Protein AF-A0A9D0ABI4-F1 (afdb_monomer_lite)

Sequence (224 aa):
NRYHLIAGERRLRAAKMAQKDEVPVVVMDATSTNERLELALIENIQRHDLNAIEEAVAYARLIEEFNLTQEEVADKVGKKRSTITNTLRLLKLPKPIREDVIEQRMTEGHARVLLRLHGDPEAMLDIRDRIVSDKLSVRQTEQLCKAGRRKIPPRTKQPDAGNKRSDLPDSYCKAITNQLTNFLNTKVRIQQNGGRGRLEIDYYSVDDLDRLVNLLTRNSEGEG

pLDDT: mean 75.44, std 16.01, range [33.22, 95.12]

Structure (mmCIF, N/CA/C/O backbone):
data_AF-A0A9D0ABI4-F1
#
_entry.id   AF-A0A9D0ABI4-F1
#
loop_
_atom_site.group_PDB
_atom_site.id
_atom_site.type_symbol
_atom_site.label_atom_id
_atom_site.label_alt_id
_atom_site.label_comp_id
_atom_site.label_asym_id
_atom_site.label_entity_id
_atom_site.label_seq_id
_atom_site.pdbx_PDB_ins_code
_atom_site.Cartn_x
_atom_site.Cartn_y
_atom_site.Cartn_z
_atom_site.occupancy
_atom_site.B_iso_or_equiv
_atom_site.auth_seq_id
_atom_site.auth_comp_id
_atom_site.auth_asym_id
_atom_site.auth_atom_id
_atom_site.pdbx_PDB_model_num
ATOM 1 N N . ASN A 1 1 ? -31.811 3.493 26.384 1.00 49.31 1 ASN A N 1
ATOM 2 C CA . ASN A 1 1 ? -31.708 2.403 25.387 1.00 49.31 1 ASN A CA 1
ATOM 3 C C . ASN A 1 1 ? -31.794 2.925 23.965 1.00 49.31 1 ASN A C 1
ATOM 5 O O . ASN A 1 1 ? -32.855 2.884 23.359 1.00 49.31 1 ASN A O 1
ATOM 9 N N . ARG A 1 2 ? -30.686 3.440 23.427 1.00 70.94 2 ARG A N 1
ATOM 10 C CA . ARG A 1 2 ? -30.531 3.687 21.989 1.00 70.94 2 ARG A CA 1
ATOM 11 C C . ARG A 1 2 ? -29.167 3.147 21.591 1.00 70.94 2 ARG A C 1
ATOM 13 O O . ARG A 1 2 ? -28.175 3.541 22.190 1.00 70.94 2 ARG A O 1
ATOM 20 N N . TYR A 1 3 ? -29.137 2.264 20.606 1.00 79.12 3 TYR A N 1
ATOM 21 C CA . TYR A 1 3 ? -27.899 1.829 19.970 1.00 79.12 3 TYR A CA 1
ATOM 22 C C . TYR A 1 3 ? -27.521 2.846 18.894 1.00 79.12 3 TYR A C 1
ATOM 24 O O . TYR A 1 3 ? -28.393 3.528 18.348 1.00 79.12 3 TYR A O 1
ATOM 32 N N . HIS A 1 4 ? -26.234 2.998 18.601 1.00 77.25 4 HIS A N 1
ATOM 33 C CA . HIS A 1 4 ? -25.795 3.763 17.439 1.00 77.25 4 HIS A CA 1
ATOM 34 C C . HIS A 1 4 ? -25.020 2.859 16.494 1.00 77.25 4 HIS A C 1
ATOM 36 O O . HIS A 1 4 ? -24.168 2.085 16.923 1.00 77.25 4 HIS A O 1
ATOM 42 N N . LEU A 1 5 ? -25.305 2.989 15.200 1.00 83.25 5 LEU A N 1
ATOM 43 C CA . LEU A 1 5 ? -24.575 2.268 14.171 1.00 83.25 5 LEU A CA 1
ATOM 44 C C . LEU A 1 5 ? -23.133 2.795 14.114 1.00 83.25 5 LEU A C 1
ATOM 46 O O . LEU A 1 5 ? -22.914 4.007 14.076 1.00 83.25 5 LEU A O 1
ATOM 50 N N . ILE A 1 6 ? -22.166 1.881 14.154 1.00 77.94 6 ILE A N 1
ATOM 51 C CA . ILE A 1 6 ? -20.733 2.183 14.015 1.00 77.94 6 ILE A CA 1
ATOM 52 C C . ILE A 1 6 ? -20.264 1.791 12.611 1.00 77.94 6 ILE A C 1
ATOM 54 O O . ILE A 1 6 ? -19.661 2.599 11.916 1.00 77.94 6 ILE A O 1
ATOM 58 N N . 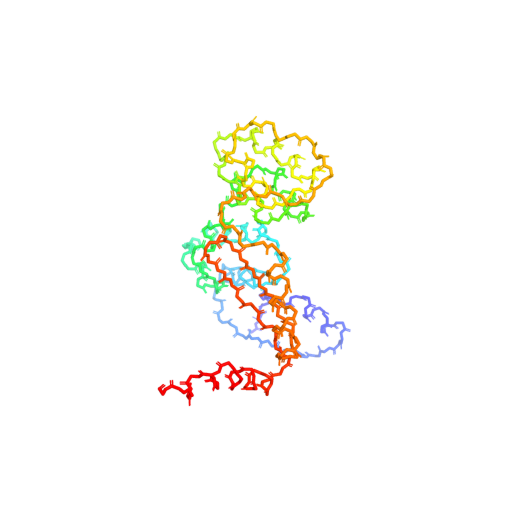ALA A 1 7 ? -20.617 0.583 12.163 1.00 75.44 7 ALA A N 1
ATOM 59 C CA . ALA A 1 7 ? -20.274 0.053 10.847 1.00 75.44 7 ALA A CA 1
ATOM 60 C C . ALA A 1 7 ? -21.449 -0.738 10.246 1.00 75.44 7 ALA A C 1
ATOM 62 O O . ALA A 1 7 ? -22.373 -1.143 10.955 1.00 75.44 7 ALA A O 1
ATOM 63 N N . GLY A 1 8 ? -21.419 -0.968 8.929 1.00 82.94 8 GLY A N 1
ATOM 64 C CA . GLY A 1 8 ? -22.406 -1.814 8.243 1.00 82.94 8 GLY A CA 1
ATOM 65 C C . GLY A 1 8 ? -23.610 -1.091 7.626 1.00 82.94 8 GLY A C 1
ATOM 66 O O . GLY A 1 8 ? -24.626 -1.731 7.348 1.00 82.94 8 GLY A O 1
ATOM 67 N N . GLU A 1 9 ? -23.512 0.212 7.341 1.00 84.56 9 GLU A N 1
ATOM 68 C CA . GLU A 1 9 ? -24.619 1.009 6.781 1.00 84.56 9 GLU A CA 1
ATOM 69 C C . GLU A 1 9 ? -25.204 0.419 5.486 1.00 84.56 9 GLU A C 1
ATOM 71 O O . GLU A 1 9 ? -26.424 0.349 5.334 1.00 84.56 9 GLU A O 1
ATOM 76 N N . ARG A 1 10 ? -24.365 -0.116 4.587 1.00 88.56 10 ARG A N 1
ATOM 77 C CA . ARG A 1 10 ? -24.831 -0.795 3.361 1.00 88.56 10 ARG A CA 1
ATOM 78 C C . ARG A 1 10 ? -25.709 -2.012 3.658 1.00 88.56 10 ARG A C 1
ATOM 80 O O . ARG A 1 10 ? -26.719 -2.212 2.989 1.00 88.56 10 ARG A O 1
ATOM 87 N N . ARG A 1 11 ? -25.330 -2.823 4.649 1.00 87.94 11 ARG A N 1
ATOM 88 C CA . ARG A 1 11 ? -26.033 -4.064 5.001 1.00 87.94 11 ARG A CA 1
ATOM 89 C C . ARG A 1 11 ? -27.320 -3.764 5.770 1.00 87.94 11 ARG A C 1
ATOM 91 O O . ARG A 1 11 ? -28.340 -4.380 5.481 1.00 87.94 11 ARG A O 1
ATOM 98 N N . LEU A 1 12 ? -27.312 -2.741 6.628 1.00 86.88 12 LEU A N 1
ATOM 99 C CA . LEU A 1 12 ? -28.526 -2.222 7.263 1.00 86.88 12 LEU A CA 1
ATOM 100 C C . LEU A 1 12 ? -29.511 -1.656 6.228 1.00 86.88 12 LEU A C 1
ATOM 102 O O . LEU A 1 12 ? -30.709 -1.919 6.299 1.00 86.88 12 LEU A O 1
ATOM 106 N N . ARG A 1 13 ? -29.014 -0.909 5.234 1.00 87.50 13 ARG A N 1
ATOM 107 C CA . ARG A 1 13 ? -29.841 -0.371 4.145 1.00 87.50 13 ARG A CA 1
ATOM 108 C C . ARG A 1 13 ? -30.454 -1.488 3.302 1.00 87.50 13 ARG A C 1
ATOM 110 O O . ARG A 1 13 ? -31.643 -1.433 3.011 1.00 87.50 13 ARG A O 1
ATOM 117 N N . ALA A 1 14 ? -29.675 -2.520 2.977 1.00 87.69 14 ALA A N 1
ATOM 118 C CA . ALA A 1 14 ? -30.167 -3.693 2.259 1.00 87.69 14 ALA A CA 1
ATOM 119 C C . ALA A 1 14 ? -31.236 -4.454 3.063 1.00 87.69 14 ALA A C 1
ATOM 121 O O . ALA A 1 14 ? -32.268 -4.818 2.510 1.00 87.69 14 ALA A O 1
ATOM 122 N N . ALA A 1 15 ? -31.035 -4.633 4.372 1.00 89.00 15 ALA A N 1
ATOM 123 C CA . ALA A 1 15 ? -32.015 -5.260 5.257 1.00 89.00 15 ALA A CA 1
ATOM 124 C C . ALA A 1 15 ? -33.326 -4.462 5.351 1.00 89.00 15 ALA A C 1
ATOM 126 O O . ALA A 1 15 ? -34.400 -5.055 5.275 1.00 89.00 15 ALA A O 1
ATOM 127 N N . LYS A 1 16 ? -33.250 -3.123 5.416 1.00 88.44 16 LYS A N 1
ATOM 128 C CA . LYS A 1 16 ? -34.432 -2.247 5.336 1.00 88.44 16 LYS A CA 1
ATOM 129 C C . LYS A 1 16 ? -35.176 -2.402 4.011 1.00 88.44 16 LYS A C 1
ATOM 131 O O . LYS A 1 16 ? -36.397 -2.495 4.010 1.00 88.44 16 LYS A O 1
ATOM 136 N N . MET A 1 17 ? -34.453 -2.445 2.890 1.00 89.88 17 MET A N 1
ATOM 137 C CA . MET A 1 17 ? -35.058 -2.671 1.569 1.00 89.88 17 MET A CA 1
ATOM 138 C C . MET A 1 17 ? -35.694 -4.063 1.459 1.00 89.88 17 MET A C 1
ATOM 140 O O . MET A 1 17 ? -36.712 -4.215 0.796 1.00 89.88 17 MET A O 1
ATOM 144 N N . ALA A 1 18 ? -35.125 -5.056 2.143 1.00 89.56 18 ALA A N 1
ATOM 145 C CA . ALA A 1 18 ? -35.654 -6.412 2.240 1.00 89.56 18 ALA A CA 1
ATOM 146 C C . ALA A 1 18 ? -36.742 -6.584 3.321 1.00 89.56 18 ALA A C 1
ATOM 148 O O . ALA A 1 18 ? -37.131 -7.718 3.585 1.00 89.56 18 ALA A O 1
ATOM 149 N N . GLN A 1 19 ? -37.201 -5.493 3.956 1.00 92.44 19 GLN A N 1
ATOM 150 C CA . GLN A 1 19 ? -38.224 -5.490 5.015 1.00 92.44 19 GLN A CA 1
ATOM 151 C C . GLN A 1 19 ? -37.934 -6.482 6.154 1.00 92.44 19 GLN A C 1
ATOM 153 O O . GLN A 1 19 ? -38.831 -7.110 6.705 1.00 92.44 19 GLN A O 1
ATOM 158 N N . LYS A 1 20 ? -36.655 -6.649 6.501 1.00 89.56 20 LYS A N 1
ATOM 159 C CA . LYS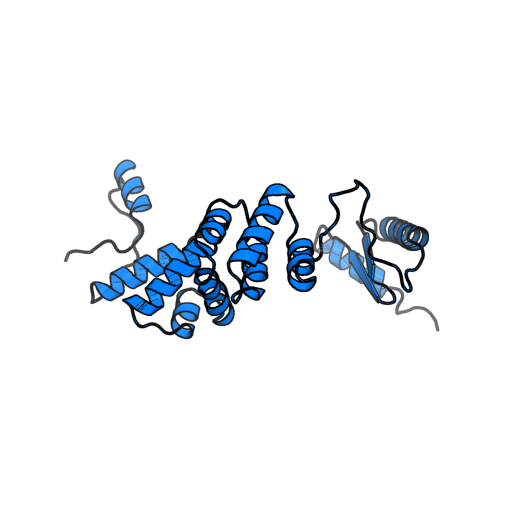 A 1 20 ? -36.242 -7.441 7.660 1.00 89.56 20 LYS A CA 1
ATOM 160 C C . LYS A 1 20 ? -36.481 -6.627 8.931 1.00 89.56 20 LYS A C 1
ATOM 162 O O . LYS A 1 20 ? -35.894 -5.554 9.073 1.00 89.56 20 LYS A O 1
ATOM 167 N N . ASP A 1 21 ? -37.277 -7.168 9.849 1.00 85.19 21 ASP A N 1
ATOM 168 C CA . ASP A 1 21 ? -37.546 -6.543 11.152 1.00 85.19 21 ASP A CA 1
ATOM 169 C C . ASP A 1 21 ? -36.313 -6.548 12.070 1.00 85.19 21 ASP A C 1
ATOM 171 O O . ASP A 1 21 ? -36.100 -5.617 12.845 1.00 85.19 21 ASP A O 1
ATOM 175 N N . GLU A 1 22 ? -35.454 -7.564 11.934 1.00 87.25 22 GLU A N 1
ATOM 176 C CA . GLU A 1 22 ? -34.248 -7.737 12.742 1.00 87.25 22 GLU A CA 1
ATOM 177 C C . GLU A 1 22 ? -33.012 -8.023 11.885 1.00 87.25 22 GLU A C 1
ATOM 179 O O . GLU A 1 22 ? -33.074 -8.646 10.817 1.00 87.25 22 GLU A O 1
ATOM 184 N N . VAL A 1 23 ? -31.856 -7.578 12.380 1.00 86.12 23 VAL A N 1
ATOM 185 C CA . VAL A 1 23 ? -30.546 -7.836 11.778 1.00 86.12 23 VAL A CA 1
ATOM 186 C C . VAL A 1 23 ? -29.559 -8.312 12.840 1.00 86.12 23 VAL A C 1
ATOM 188 O O . VAL A 1 23 ? -29.560 -7.780 13.950 1.00 86.12 23 VAL A O 1
ATOM 191 N N . PRO A 1 24 ? -28.684 -9.279 12.513 1.00 84.31 24 PRO A N 1
ATOM 192 C CA . PRO A 1 24 ? -27.623 -9.680 13.419 1.00 84.31 24 PRO A CA 1
ATOM 193 C C . PRO A 1 24 ? -26.650 -8.513 13.599 1.00 84.31 24 PRO A C 1
ATOM 195 O O . PRO A 1 24 ? -26.135 -7.958 12.624 1.00 84.31 24 PRO A O 1
ATOM 198 N N . VAL A 1 25 ? -26.405 -8.144 14.853 1.00 85.62 25 VAL A N 1
ATOM 199 C CA . VAL A 1 25 ? -25.485 -7.072 15.237 1.00 85.62 25 VAL A CA 1
ATOM 200 C C . VAL A 1 25 ? -24.559 -7.563 16.337 1.00 85.62 25 VAL A C 1
ATOM 202 O O . VAL A 1 25 ? -24.946 -8.374 17.174 1.00 85.62 25 VAL A O 1
ATOM 205 N N . VAL A 1 26 ? -23.335 -7.047 16.344 1.00 82.69 26 VAL A N 1
ATOM 206 C CA . VAL A 1 26 ? -22.411 -7.211 17.466 1.00 82.69 26 VAL A CA 1
ATOM 207 C C . VAL A 1 26 ? -22.512 -5.945 18.305 1.00 82.69 26 VAL A C 1
ATOM 209 O O . VAL A 1 26 ? -22.232 -4.853 17.810 1.00 82.69 26 VAL A O 1
ATOM 212 N N . VAL A 1 27 ? -22.965 -6.081 19.551 1.00 81.06 27 VAL A N 1
ATOM 213 C CA . VAL A 1 27 ? -23.005 -4.961 20.497 1.00 81.06 27 VAL A CA 1
ATOM 214 C C . VAL A 1 27 ? -21.606 -4.797 21.077 1.00 81.06 27 VAL A C 1
ATOM 216 O O . VAL A 1 27 ? -21.046 -5.747 21.616 1.00 81.06 27 VAL A O 1
ATOM 219 N N . MET A 1 28 ? -21.040 -3.603 20.927 1.00 73.00 28 MET A N 1
ATOM 220 C CA . MET A 1 28 ? -19.748 -3.234 21.497 1.00 73.00 28 MET A CA 1
ATOM 221 C C . MET A 1 28 ? -19.938 -2.047 22.431 1.00 73.00 28 MET A C 1
ATOM 223 O O . MET A 1 28 ? -20.608 -1.073 22.072 1.00 73.00 28 MET A O 1
ATOM 227 N N . ASP A 1 29 ? -19.309 -2.120 23.599 1.00 68.44 29 ASP A N 1
ATOM 228 C CA . ASP A 1 29 ? -19.233 -1.013 24.543 1.00 68.44 29 ASP A CA 1
ATOM 229 C C . ASP A 1 29 ? -18.169 -0.022 24.054 1.00 68.44 29 ASP A C 1
ATOM 231 O O . ASP A 1 29 ? -17.011 -0.067 24.452 1.00 68.44 29 ASP A O 1
ATOM 235 N N . ALA A 1 30 ? -18.557 0.847 23.118 1.00 62.56 30 ALA A N 1
ATOM 236 C CA . ALA A 1 30 ? -17.750 1.989 22.699 1.00 62.56 30 ALA A CA 1
ATOM 237 C C . ALA A 1 30 ? -18.279 3.237 23.413 1.00 62.56 30 ALA A C 1
ATOM 239 O O . ALA A 1 30 ? -19.313 3.805 23.044 1.00 62.56 30 ALA A O 1
ATOM 240 N N . THR A 1 31 ? -17.591 3.613 24.485 1.00 65.38 31 THR A N 1
ATOM 241 C CA . THR A 1 31 ? -18.000 4.649 25.438 1.00 65.38 31 THR A CA 1
ATOM 242 C C . THR A 1 31 ? -17.822 6.069 24.909 1.00 65.38 31 THR A C 1
ATOM 244 O O . THR A 1 31 ? -18.563 6.961 25.327 1.00 65.38 31 THR A O 1
ATOM 247 N N . SER A 1 32 ? -16.898 6.297 23.967 1.00 77.44 32 SER A N 1
ATOM 248 C CA . SER A 1 32 ? -16.649 7.622 23.384 1.00 77.44 32 SER A CA 1
ATOM 249 C C . SER A 1 32 ? -16.931 7.698 21.877 1.00 77.44 32 SER A C 1
ATOM 251 O O . SER A 1 32 ? -16.801 6.729 21.129 1.00 77.44 32 SER A O 1
ATOM 253 N N . THR A 1 33 ? -17.296 8.889 21.392 1.00 75.38 33 THR A N 1
ATOM 254 C CA . THR A 1 33 ? -17.451 9.153 19.948 1.00 75.38 33 THR A CA 1
ATOM 255 C C . THR A 1 33 ? -16.153 8.887 19.177 1.00 75.38 33 THR A C 1
ATOM 257 O O . THR A 1 33 ? -16.218 8.398 18.051 1.00 75.38 33 THR A O 1
ATOM 260 N N . ASN A 1 34 ? -14.990 9.143 19.789 1.00 79.19 34 ASN A N 1
ATOM 261 C CA . ASN A 1 34 ? -13.687 8.865 19.182 1.00 79.19 34 ASN A CA 1
ATOM 262 C C . ASN A 1 34 ? -13.448 7.361 19.005 1.00 79.19 34 ASN A C 1
ATOM 264 O O . ASN A 1 34 ? -13.121 6.946 17.901 1.00 79.19 34 ASN A O 1
ATOM 268 N N . GLU A 1 35 ? -13.707 6.529 20.018 1.00 79.62 35 GLU A N 1
ATOM 269 C CA . GLU A 1 35 ? -13.587 5.062 19.891 1.00 79.62 35 GLU A CA 1
ATOM 270 C C . GLU A 1 35 ? -14.466 4.515 18.757 1.00 79.62 35 GLU A C 1
ATOM 272 O O . GLU A 1 35 ? -14.072 3.626 18.004 1.00 79.62 35 GLU A O 1
ATOM 277 N N . ARG A 1 36 ? -15.663 5.084 18.584 1.00 80.38 36 ARG A N 1
ATOM 278 C CA . ARG A 1 36 ? -16.579 4.693 17.505 1.00 80.38 36 ARG A CA 1
ATOM 279 C C . ARG A 1 36 ? -16.050 5.073 16.121 1.00 80.38 36 ARG A C 1
ATOM 281 O O . ARG A 1 36 ? -16.205 4.289 15.188 1.00 80.38 36 ARG A O 1
ATOM 288 N N . LEU A 1 37 ? -15.445 6.252 15.979 1.00 82.88 37 LEU A N 1
ATOM 289 C CA . LEU A 1 37 ? -14.816 6.682 14.726 1.00 82.88 37 LEU A CA 1
ATOM 290 C C . LEU A 1 37 ? -13.586 5.830 14.394 1.00 82.88 37 LEU A C 1
ATOM 292 O O . LEU A 1 37 ? -13.416 5.435 13.242 1.00 82.88 37 LEU A O 1
ATOM 296 N N . GLU A 1 38 ? -12.781 5.498 15.402 1.00 86.25 38 GLU A N 1
ATOM 297 C CA . GLU A 1 38 ? -11.608 4.636 15.258 1.00 86.25 38 GLU A CA 1
ATOM 298 C C . GLU A 1 38 ? -12.003 3.249 14.731 1.00 86.25 38 GLU A C 1
ATOM 300 O O . GLU A 1 38 ? -11.476 2.786 13.719 1.00 86.25 38 GLU A O 1
ATOM 305 N N . LEU A 1 39 ? -12.991 2.612 15.369 1.00 84.19 39 LEU A N 1
ATOM 306 C CA . LEU A 1 39 ? -13.496 1.297 14.965 1.00 84.19 39 LEU A CA 1
ATOM 307 C C . LEU A 1 39 ? -14.067 1.307 13.542 1.00 84.19 39 LEU A C 1
ATOM 309 O O . LEU A 1 39 ? -13.831 0.371 12.778 1.00 84.19 39 LEU A O 1
ATOM 313 N N . ALA A 1 40 ? -14.788 2.367 13.166 1.00 84.75 40 ALA A N 1
ATOM 314 C CA . ALA A 1 40 ? -15.311 2.519 11.811 1.00 84.75 40 ALA A CA 1
ATOM 315 C C . ALA A 1 40 ? -14.187 2.661 10.768 1.00 84.75 40 ALA A C 1
ATOM 317 O O . ALA A 1 40 ? -14.286 2.107 9.672 1.00 84.75 40 ALA A O 1
ATOM 318 N N . LEU A 1 41 ? -13.105 3.372 11.105 1.00 85.25 41 LEU A N 1
ATOM 319 C CA . LEU A 1 41 ? -11.947 3.519 10.227 1.00 85.25 41 LEU A CA 1
ATOM 320 C C . LEU A 1 41 ? -11.189 2.193 10.066 1.00 85.25 41 LEU A C 1
ATOM 322 O O . LEU A 1 41 ? -10.834 1.833 8.946 1.00 85.25 41 LEU A O 1
ATOM 326 N N . ILE A 1 42 ? -10.995 1.437 11.151 1.00 87.00 42 ILE A N 1
ATOM 327 C CA . ILE A 1 42 ? -10.337 0.120 11.119 1.00 87.00 42 ILE A CA 1
ATOM 328 C C . ILE A 1 42 ? -11.129 -0.876 10.262 1.00 87.00 42 ILE A C 1
ATOM 330 O O . ILE A 1 42 ? -10.538 -1.566 9.433 1.00 87.00 42 ILE A O 1
ATOM 334 N N . GLU A 1 43 ? -12.457 -0.929 10.404 1.00 84.94 43 GLU A N 1
ATOM 335 C CA . GLU A 1 43 ? -13.307 -1.799 9.575 1.00 84.94 43 GLU A CA 1
ATOM 336 C C . GLU A 1 43 ? -13.206 -1.438 8.092 1.00 84.94 43 GLU A C 1
ATOM 338 O O . GLU A 1 43 ? -13.069 -2.324 7.247 1.00 84.94 43 GLU A O 1
ATOM 343 N N . ASN A 1 44 ? -13.183 -0.139 7.778 1.00 82.94 44 ASN A N 1
ATOM 344 C CA . ASN A 1 44 ? -13.014 0.332 6.410 1.00 82.94 44 ASN A CA 1
ATOM 345 C C . ASN A 1 44 ? -11.666 -0.115 5.820 1.00 82.94 44 ASN A C 1
ATOM 347 O O . ASN A 1 44 ? -11.631 -0.617 4.699 1.00 82.94 44 ASN A O 1
ATOM 351 N N . ILE A 1 45 ? -10.587 -0.009 6.604 1.00 83.75 45 ILE A N 1
ATOM 352 C CA . ILE A 1 45 ? -9.230 -0.433 6.223 1.00 83.75 45 ILE A CA 1
ATOM 353 C C . ILE A 1 45 ? -9.143 -1.937 5.944 1.00 83.75 45 ILE A C 1
ATOM 355 O O . ILE A 1 45 ? -8.402 -2.359 5.061 1.00 83.75 45 ILE A O 1
ATOM 359 N N . GLN A 1 46 ? -9.874 -2.764 6.691 1.00 80.31 46 GLN A N 1
ATOM 360 C CA . GLN A 1 46 ? -9.848 -4.222 6.523 1.00 80.31 46 GLN A CA 1
ATOM 361 C C . GLN A 1 46 ? -10.583 -4.703 5.259 1.00 80.31 46 GLN A C 1
ATOM 363 O O . GLN A 1 46 ? -10.559 -5.897 4.925 1.00 80.31 46 GLN A O 1
ATOM 368 N N . ARG A 1 47 ? -11.219 -3.797 4.509 1.00 76.94 47 ARG A N 1
ATOM 369 C CA . ARG A 1 47 ? -11.831 -4.138 3.229 1.00 76.94 47 ARG A CA 1
ATOM 370 C C . ARG A 1 47 ? -10.766 -4.419 2.171 1.00 76.94 47 ARG A C 1
ATOM 372 O O . ARG A 1 47 ? -9.774 -3.715 2.038 1.00 76.94 47 ARG A O 1
ATOM 379 N N . HIS A 1 48 ? -10.994 -5.471 1.393 1.00 66.44 48 HIS A N 1
ATOM 380 C CA . HIS A 1 48 ? -10.008 -5.998 0.444 1.00 66.44 48 HIS A CA 1
ATOM 381 C C . HIS A 1 48 ? -9.907 -5.187 -0.864 1.00 66.44 48 HIS A C 1
ATOM 383 O O . HIS A 1 48 ? -9.154 -5.570 -1.755 1.00 66.44 48 HIS A O 1
ATOM 389 N N . ASP A 1 49 ? -10.685 -4.109 -1.012 1.00 74.38 49 ASP A N 1
ATOM 390 C CA . ASP A 1 49 ? -10.768 -3.283 -2.221 1.00 74.38 49 ASP A CA 1
ATOM 391 C C . ASP A 1 49 ? -9.932 -1.993 -2.171 1.00 74.38 49 ASP A C 1
ATOM 393 O O . ASP A 1 49 ? -9.835 -1.311 -3.191 1.00 74.38 49 ASP A O 1
ATOM 397 N N . LEU A 1 50 ? -9.306 -1.666 -1.035 1.00 76.94 50 LEU A N 1
ATOM 398 C CA . LEU A 1 50 ? -8.477 -0.464 -0.920 1.00 76.94 50 LEU A CA 1
ATOM 399 C C . LEU A 1 50 ? -7.169 -0.591 -1.702 1.00 76.94 50 LEU A C 1
ATOM 401 O O . LEU A 1 50 ? -6.474 -1.610 -1.653 1.00 76.94 50 LEU A O 1
ATOM 405 N N . ASN A 1 51 ? -6.791 0.486 -2.391 1.00 85.50 51 ASN A N 1
ATOM 406 C CA . ASN A 1 51 ? -5.465 0.588 -2.989 1.00 85.50 51 ASN A CA 1
ATOM 407 C C . ASN A 1 51 ? -4.410 1.013 -1.949 1.00 85.50 51 ASN A C 1
ATOM 409 O O . ASN A 1 51 ? -4.714 1.556 -0.888 1.00 85.50 51 ASN A O 1
ATOM 413 N N . ALA A 1 52 ? -3.130 0.806 -2.272 1.00 86.00 52 ALA A N 1
ATOM 414 C CA . ALA A 1 52 ? -2.030 1.050 -1.337 1.00 86.00 52 ALA A CA 1
ATOM 415 C C . ALA A 1 52 ? -1.904 2.516 -0.869 1.00 86.00 52 ALA A C 1
ATOM 417 O O . ALA A 1 52 ? -1.385 2.761 0.218 1.00 86.00 52 ALA A O 1
ATOM 418 N N . ILE A 1 53 ? -2.357 3.496 -1.663 1.00 90.50 53 ILE A N 1
ATOM 419 C CA . ILE A 1 53 ? -2.362 4.908 -1.252 1.00 90.50 53 ILE A CA 1
ATOM 420 C C . ILE A 1 53 ? -3.520 5.184 -0.294 1.00 90.50 53 ILE A C 1
ATOM 422 O O . ILE A 1 53 ? -3.323 5.887 0.694 1.00 90.50 53 ILE A O 1
ATOM 426 N N . GLU A 1 54 ? -4.698 4.617 -0.547 1.00 88.88 54 GLU A N 1
ATOM 427 C CA . GLU A 1 54 ? -5.849 4.730 0.355 1.00 88.88 54 GLU A CA 1
ATOM 428 C C . GLU A 1 54 ? -5.553 4.094 1.714 1.00 88.88 54 GLU A C 1
ATOM 430 O O . GLU A 1 54 ? -5.788 4.729 2.742 1.00 88.88 54 GLU A O 1
ATOM 435 N N . GLU A 1 55 ? -4.941 2.903 1.730 1.00 90.50 55 GLU A N 1
ATOM 436 C CA . GLU A 1 55 ? -4.456 2.291 2.971 1.00 90.50 55 GLU A CA 1
ATOM 437 C C . GLU A 1 55 ? -3.473 3.215 3.702 1.00 90.50 55 GLU A C 1
ATOM 439 O O . GLU A 1 55 ? -3.573 3.398 4.913 1.00 90.50 55 GLU A O 1
ATOM 444 N N . ALA A 1 56 ? -2.534 3.835 2.976 1.00 92.62 56 ALA A N 1
ATOM 445 C CA . ALA A 1 56 ? -1.551 4.733 3.573 1.00 92.62 56 ALA A CA 1
ATOM 446 C C . ALA A 1 56 ? -2.203 5.960 4.220 1.00 92.62 56 ALA A C 1
ATOM 448 O O . ALA A 1 56 ? -1.827 6.334 5.330 1.00 92.62 56 ALA A O 1
ATOM 449 N N . VAL A 1 57 ? -3.189 6.568 3.551 1.00 92.50 57 VAL A N 1
ATOM 450 C CA . VAL A 1 57 ? -3.964 7.694 4.095 1.00 92.50 57 VAL A CA 1
ATOM 451 C C . VAL A 1 57 ? -4.734 7.263 5.341 1.00 92.50 57 VAL A C 1
ATOM 453 O O . VAL A 1 57 ? -4.750 7.988 6.334 1.00 92.50 57 VAL A O 1
ATOM 456 N N . ALA A 1 58 ? -5.339 6.080 5.318 1.00 91.50 58 ALA A N 1
ATOM 457 C CA . ALA A 1 58 ? -6.114 5.578 6.440 1.00 91.50 58 ALA A CA 1
ATOM 458 C C . ALA A 1 58 ? -5.230 5.249 7.661 1.00 91.50 58 ALA A C 1
ATOM 460 O O . ALA A 1 58 ? -5.578 5.625 8.780 1.00 91.50 58 ALA A O 1
ATOM 461 N N . TYR A 1 59 ? -4.048 4.651 7.462 1.00 93.62 59 TYR A N 1
ATOM 462 C CA . TYR A 1 59 ? -3.067 4.469 8.542 1.00 93.62 59 TYR A CA 1
ATOM 463 C C . TYR A 1 59 ? -2.568 5.804 9.099 1.00 93.62 59 TYR A C 1
ATOM 465 O O . TYR A 1 59 ? -2.411 5.930 10.309 1.00 93.62 59 TYR A O 1
ATOM 473 N N . ALA A 1 60 ? -2.321 6.801 8.241 1.00 93.75 60 ALA A N 1
ATOM 474 C CA . ALA A 1 60 ? -1.891 8.124 8.691 1.00 93.75 60 ALA A CA 1
ATOM 475 C C . ALA A 1 60 ? -2.955 8.779 9.580 1.00 93.75 60 ALA A C 1
ATOM 477 O O . ALA A 1 60 ? -2.623 9.275 10.651 1.00 93.75 60 ALA A O 1
ATOM 478 N N . ARG A 1 61 ? -4.236 8.679 9.203 1.00 93.44 61 ARG A N 1
ATOM 479 C CA . ARG A 1 61 ? -5.349 9.144 10.043 1.00 93.44 61 ARG A CA 1
ATOM 480 C C . ARG A 1 61 ? -5.423 8.430 11.385 1.00 93.44 61 ARG A C 1
ATOM 482 O O . ARG A 1 61 ? -5.603 9.093 12.396 1.00 93.44 61 ARG A O 1
ATOM 489 N N . LEU A 1 62 ? -5.242 7.107 11.419 1.00 92.25 62 LEU A N 1
ATOM 490 C CA . LEU A 1 62 ? -5.200 6.366 12.685 1.00 92.25 62 LEU A CA 1
ATOM 491 C C . LEU A 1 62 ? -4.101 6.887 13.626 1.00 92.25 62 LEU A C 1
ATOM 493 O O . LEU A 1 62 ? -4.315 7.004 14.828 1.00 92.25 62 LEU A O 1
ATOM 497 N N . ILE A 1 63 ? -2.940 7.234 13.075 1.00 93.56 63 ILE A N 1
ATOM 498 C CA . ILE A 1 63 ? -1.807 7.755 13.846 1.00 93.56 63 ILE A CA 1
ATOM 499 C C . ILE A 1 63 ? -2.061 9.194 14.307 1.00 93.56 63 ILE A C 1
ATOM 501 O O . ILE A 1 63 ? -1.824 9.515 15.465 1.00 93.56 63 ILE A O 1
ATOM 505 N N . GLU A 1 64 ? -2.533 10.062 13.412 1.00 92.94 64 GLU A N 1
ATOM 506 C CA . GLU A 1 64 ? -2.660 11.503 13.665 1.00 92.94 64 GLU A CA 1
ATOM 507 C C . GLU A 1 64 ? -3.921 11.865 14.461 1.00 92.94 64 GLU A C 1
ATOM 509 O O . GLU A 1 64 ? -3.857 12.692 15.367 1.00 92.94 64 GLU A O 1
ATOM 514 N N . GLU A 1 65 ? -5.068 11.257 14.147 1.00 91.25 65 GLU A N 1
ATOM 515 C CA . GLU A 1 65 ? -6.358 11.603 14.766 1.00 91.25 65 GLU A CA 1
ATOM 516 C C . GLU A 1 65 ? -6.586 10.865 16.094 1.00 91.25 65 GLU A C 1
ATOM 518 O O . GLU A 1 65 ? -7.275 11.382 16.975 1.00 91.25 65 GLU A O 1
ATOM 523 N N . PHE A 1 66 ? -5.989 9.680 16.262 1.00 89.56 66 PHE A N 1
ATOM 524 C CA . PHE A 1 66 ? -6.171 8.833 17.449 1.00 89.56 66 PHE A CA 1
ATOM 525 C C . PHE A 1 66 ? -4.882 8.638 18.259 1.00 89.56 66 PHE A C 1
ATOM 527 O O . PHE A 1 66 ? -4.880 7.877 19.222 1.00 89.56 66 PHE A O 1
ATOM 534 N N . ASN A 1 67 ? -3.796 9.341 17.903 1.00 90.31 67 ASN A N 1
ATOM 535 C CA . ASN A 1 67 ? -2.485 9.265 18.565 1.00 90.31 67 ASN A CA 1
ATOM 536 C C . ASN A 1 67 ? -1.928 7.837 18.690 1.00 90.31 67 ASN A C 1
ATOM 538 O O . ASN A 1 67 ? -1.185 7.535 19.625 1.00 90.31 67 ASN A O 1
ATOM 542 N N . LEU A 1 68 ? -2.274 6.959 17.749 1.00 92.38 68 LEU A N 1
ATOM 543 C CA . LEU A 1 68 ? -1.785 5.588 17.741 1.00 92.38 68 LEU A CA 1
ATOM 544 C C . LEU A 1 68 ? -0.352 5.532 17.212 1.00 92.38 68 LEU A C 1
ATOM 546 O O . LEU A 1 68 ? 0.031 6.211 16.259 1.00 92.38 68 LEU A O 1
ATOM 550 N N . THR A 1 69 ? 0.453 4.654 17.785 1.00 95.12 69 THR A N 1
ATOM 551 C CA . THR A 1 69 ? 1.758 4.300 17.239 1.00 95.12 69 THR A CA 1
ATOM 552 C C . THR A 1 69 ? 1.605 3.408 16.004 1.00 95.12 69 THR A C 1
ATOM 554 O O . THR A 1 69 ? 0.606 2.716 15.810 1.00 95.12 69 THR A O 1
ATOM 557 N N . GLN A 1 70 ? 2.641 3.349 15.161 1.00 93.31 70 GLN A N 1
ATOM 558 C CA . GLN A 1 70 ? 2.658 2.411 14.025 1.00 93.31 70 GLN A CA 1
ATOM 559 C C . GLN A 1 70 ? 2.530 0.943 14.462 1.00 93.31 70 GLN A C 1
ATOM 561 O O . GLN A 1 70 ? 2.152 0.107 13.647 1.00 93.31 70 GLN A O 1
ATOM 566 N N . GLU A 1 71 ? 2.896 0.630 15.706 1.00 94.69 71 GLU A N 1
ATOM 567 C CA . GLU A 1 71 ? 2.792 -0.708 16.288 1.00 94.69 71 GLU A CA 1
ATOM 568 C C . GLU A 1 71 ? 1.341 -1.030 16.652 1.00 94.69 71 GLU A C 1
ATOM 570 O O . GLU A 1 71 ? 0.798 -2.010 16.157 1.00 94.69 71 GLU A O 1
ATOM 575 N N . GLU A 1 72 ? 0.663 -0.127 17.362 1.00 92.94 72 GLU A N 1
ATOM 576 C CA . GLU A 1 72 ? -0.759 -0.280 17.698 1.00 92.94 72 GLU A CA 1
ATOM 577 C C . GLU A 1 72 ? -1.653 -0.325 16.453 1.00 92.94 72 GLU A C 1
ATOM 579 O O . GLU A 1 72 ? -2.597 -1.112 16.394 1.00 92.94 72 GLU A O 1
ATOM 584 N N . VAL A 1 73 ? -1.346 0.478 15.425 1.00 93.00 73 VAL A N 1
ATOM 585 C CA . VAL A 1 73 ? -2.051 0.395 14.136 1.00 93.00 73 VAL A CA 1
ATOM 586 C C . VAL A 1 73 ? -1.848 -0.975 13.500 1.00 93.00 73 VAL A C 1
ATOM 588 O O . VAL A 1 73 ? -2.810 -1.553 13.002 1.00 93.00 73 VAL A O 1
ATOM 591 N N . ALA A 1 74 ? -0.623 -1.507 13.522 1.00 92.25 74 ALA A N 1
ATOM 592 C CA . ALA A 1 74 ? -0.311 -2.815 12.955 1.0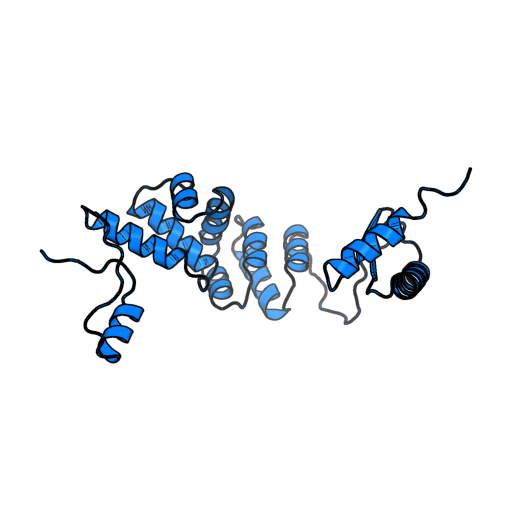0 92.25 74 ALA A CA 1
ATOM 593 C C . ALA A 1 74 ? -1.111 -3.934 13.637 1.00 92.25 74 ALA A C 1
ATOM 595 O O . ALA A 1 74 ? -1.718 -4.752 12.941 1.00 92.25 74 ALA A O 1
ATOM 596 N N . ASP A 1 75 ? -1.182 -3.907 14.969 1.00 91.69 75 ASP A N 1
ATOM 597 C CA . ASP A 1 75 ? -1.943 -4.870 15.766 1.00 91.69 75 ASP A CA 1
ATOM 598 C C . ASP A 1 75 ? -3.447 -4.772 15.483 1.00 91.69 75 ASP A C 1
ATOM 600 O O . ASP A 1 75 ? -4.096 -5.781 15.200 1.00 91.69 75 ASP A O 1
ATOM 604 N N . LYS A 1 76 ? -4.004 -3.554 15.462 1.00 89.06 76 LYS A N 1
ATOM 605 C CA . LYS A 1 76 ? -5.435 -3.314 15.201 1.00 89.06 76 LYS A CA 1
ATOM 606 C C . LYS A 1 76 ? -5.873 -3.730 13.795 1.00 89.06 76 LYS A C 1
ATOM 608 O O . LYS A 1 76 ? -6.995 -4.203 13.615 1.00 89.06 76 LYS A O 1
ATOM 613 N N . VAL A 1 77 ? -5.009 -3.574 12.789 1.00 87.44 77 VAL A N 1
ATOM 614 C CA . VAL A 1 77 ? -5.320 -3.943 11.394 1.00 87.44 77 VAL A CA 1
ATOM 615 C C . VAL A 1 77 ? -4.820 -5.341 11.007 1.00 87.44 77 VAL A C 1
ATOM 617 O O . VAL A 1 77 ? -5.006 -5.753 9.864 1.00 87.44 77 VAL A O 1
ATOM 620 N N . GLY A 1 78 ? -4.192 -6.079 11.931 1.00 87.62 78 GLY A N 1
ATOM 621 C CA . GLY A 1 78 ? -3.706 -7.444 11.704 1.00 87.62 78 GLY A CA 1
ATOM 622 C C . GLY A 1 78 ? -2.547 -7.542 10.703 1.00 87.62 78 GLY A C 1
ATOM 623 O O . GLY A 1 78 ? -2.431 -8.532 9.977 1.00 87.62 78 GLY A O 1
ATOM 624 N N . LYS A 1 79 ? -1.695 -6.513 10.618 1.00 88.06 79 LYS A N 1
ATOM 625 C CA . LYS A 1 79 ? -0.540 -6.457 9.702 1.00 88.06 79 LYS A CA 1
ATOM 626 C C . LYS A 1 79 ? 0.766 -6.340 10.483 1.00 88.06 79 LYS A C 1
ATOM 628 O O . LYS A 1 79 ? 0.794 -6.058 11.669 1.00 88.06 79 LYS A O 1
ATOM 633 N N . LYS A 1 80 ? 1.899 -6.550 9.808 1.00 90.62 80 LYS A N 1
ATOM 634 C CA . LYS A 1 80 ? 3.218 -6.314 10.414 1.00 90.62 80 LYS A CA 1
ATOM 635 C C . LYS A 1 80 ? 3.486 -4.813 10.499 1.00 90.62 80 LYS A C 1
ATOM 637 O O . LYS A 1 80 ? 3.230 -4.097 9.531 1.00 90.62 80 LYS A O 1
ATOM 642 N N . ARG A 1 81 ? 4.138 -4.359 11.574 1.00 91.50 81 ARG A N 1
ATOM 643 C CA . ARG A 1 81 ? 4.617 -2.969 11.709 1.00 91.50 81 ARG A CA 1
ATOM 644 C C . ARG A 1 81 ? 5.412 -2.497 10.486 1.00 91.50 81 ARG A C 1
ATOM 646 O O . ARG A 1 81 ? 5.212 -1.387 10.006 1.00 91.50 81 ARG A O 1
ATOM 653 N N . SER A 1 82 ? 6.262 -3.360 9.923 1.00 87.38 82 SER A N 1
ATOM 654 C CA . SER A 1 82 ? 7.035 -3.050 8.712 1.00 87.38 82 SER A CA 1
ATOM 655 C C . SER A 1 82 ? 6.163 -2.780 7.481 1.00 87.38 82 SER A C 1
ATOM 657 O O . SER A 1 82 ? 6.540 -1.961 6.643 1.00 87.38 82 SER A O 1
ATOM 659 N N . THR A 1 83 ? 4.997 -3.423 7.371 1.00 87.38 83 THR A N 1
ATOM 660 C CA . THR A 1 83 ? 4.010 -3.133 6.325 1.00 87.38 83 THR A CA 1
ATOM 661 C C . THR A 1 83 ? 3.458 -1.727 6.506 1.00 87.38 83 THR A C 1
ATOM 663 O O . THR A 1 83 ? 3.526 -0.944 5.567 1.00 87.38 83 THR A O 1
ATOM 666 N N . ILE A 1 84 ? 3.030 -1.368 7.722 1.00 90.88 84 ILE A N 1
ATOM 667 C CA . ILE A 1 84 ? 2.515 -0.025 8.036 1.00 90.88 84 ILE A CA 1
ATOM 668 C C . ILE A 1 84 ? 3.550 1.046 7.684 1.00 90.88 84 ILE A C 1
ATOM 670 O O . ILE A 1 84 ? 3.254 1.977 6.936 1.00 90.88 84 ILE A O 1
ATOM 674 N N . THR A 1 85 ? 4.799 0.878 8.130 1.00 88.31 85 THR A N 1
ATOM 675 C CA . THR A 1 8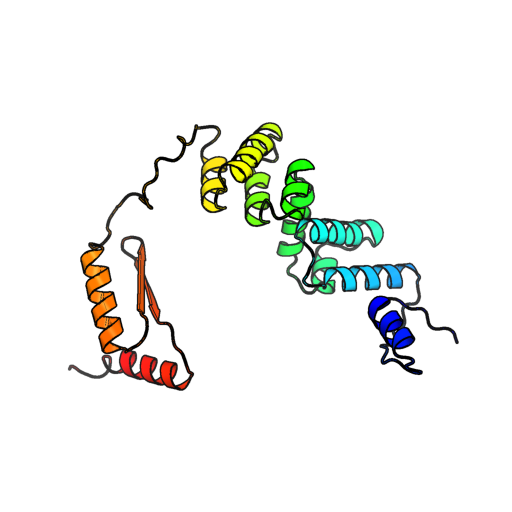5 ? 5.886 1.811 7.812 1.00 88.31 85 THR A CA 1
ATOM 676 C C . THR A 1 85 ? 6.098 1.952 6.302 1.00 88.31 85 THR A C 1
ATOM 678 O O . THR A 1 85 ? 6.253 3.065 5.803 1.00 88.31 85 THR A O 1
ATOM 681 N N . ASN A 1 86 ? 6.117 0.847 5.551 1.00 87.19 86 ASN A N 1
ATOM 682 C CA . ASN A 1 86 ? 6.338 0.885 4.105 1.00 87.19 86 ASN A CA 1
ATOM 683 C C . ASN A 1 86 ? 5.177 1.544 3.356 1.00 87.19 86 ASN A C 1
ATOM 685 O O . ASN A 1 86 ? 5.428 2.351 2.461 1.00 87.19 86 ASN A O 1
ATOM 689 N N . THR A 1 87 ? 3.938 1.249 3.744 1.00 89.62 87 THR A N 1
ATOM 690 C CA . THR A 1 87 ? 2.741 1.837 3.143 1.00 89.62 87 THR A CA 1
ATOM 691 C C . THR A 1 87 ? 2.676 3.339 3.423 1.00 89.62 87 THR A C 1
ATOM 693 O O . THR A 1 87 ? 2.522 4.127 2.494 1.00 89.62 87 THR A O 1
ATOM 696 N N . LEU A 1 88 ? 2.951 3.777 4.657 1.00 92.81 88 LEU A N 1
ATOM 697 C CA . LEU A 1 88 ? 3.024 5.203 5.011 1.00 92.81 88 LEU A CA 1
ATOM 698 C C . LEU A 1 88 ? 4.079 5.970 4.203 1.00 92.81 88 LEU A C 1
ATOM 700 O O . LEU A 1 88 ? 3.875 7.133 3.853 1.00 92.81 88 LEU A O 1
ATOM 704 N N . ARG A 1 89 ? 5.209 5.338 3.855 1.00 92.25 89 ARG A N 1
ATOM 705 C CA . ARG A 1 89 ? 6.238 5.991 3.028 1.00 92.25 89 ARG A CA 1
ATOM 706 C C . ARG A 1 89 ? 5.718 6.381 1.649 1.00 92.25 89 ARG A C 1
ATOM 708 O O . ARG A 1 89 ? 6.247 7.338 1.093 1.00 92.25 89 ARG A O 1
ATOM 715 N N . LEU A 1 90 ? 4.702 5.703 1.114 1.00 90.31 90 LEU A N 1
ATOM 716 C CA . LEU A 1 90 ? 4.103 6.045 -0.179 1.00 90.31 90 LEU A CA 1
ATOM 717 C C . LEU A 1 90 ? 3.472 7.445 -0.175 1.00 90.31 90 LEU A C 1
ATOM 719 O O . LEU A 1 90 ? 3.428 8.090 -1.219 1.00 90.31 90 LEU A O 1
ATOM 723 N N . LEU A 1 91 ? 3.066 7.968 0.988 1.00 92.06 91 LEU A N 1
ATOM 724 C CA . LEU A 1 91 ? 2.554 9.337 1.106 1.00 92.06 91 LEU A CA 1
ATOM 725 C C . LEU A 1 91 ? 3.615 10.407 0.828 1.00 92.06 91 LEU A C 1
ATOM 727 O O . LEU A 1 91 ? 3.256 11.540 0.521 1.00 92.06 91 LEU A O 1
ATOM 731 N N . LYS A 1 92 ? 4.906 10.050 0.881 1.00 89.81 92 LYS A N 1
ATOM 732 C CA . LYS A 1 92 ? 6.017 10.944 0.520 1.00 89.81 92 LYS A CA 1
ATOM 733 C C . LYS A 1 92 ? 6.166 11.131 -0.992 1.00 89.81 92 LYS A C 1
ATOM 735 O O . LYS A 1 92 ? 6.964 11.960 -1.417 1.00 89.81 92 LYS A O 1
ATOM 740 N N . LEU A 1 93 ? 5.455 10.347 -1.805 1.00 90.06 93 LEU A N 1
ATOM 741 C CA . LEU A 1 93 ? 5.493 10.485 -3.257 1.00 90.06 93 LEU A CA 1
ATOM 742 C C . LEU A 1 93 ? 4.744 11.751 -3.706 1.00 90.06 93 LEU A C 1
ATOM 744 O O . LEU A 1 93 ? 3.693 12.082 -3.144 1.00 90.06 93 LEU A O 1
ATOM 748 N N . PRO A 1 94 ? 5.225 12.425 -4.767 1.00 90.12 94 PRO A N 1
ATOM 749 C CA . PRO A 1 94 ? 4.487 13.492 -5.429 1.00 90.12 94 PRO A CA 1
ATOM 750 C C . PRO A 1 94 ? 3.053 13.082 -5.782 1.00 90.12 94 PRO A C 1
ATOM 752 O O . PRO A 1 94 ? 2.782 11.930 -6.134 1.00 90.12 94 PRO A O 1
ATOM 755 N N . LYS A 1 95 ? 2.125 14.045 -5.723 1.00 90.88 95 LYS A N 1
ATOM 756 C CA . LYS A 1 95 ? 0.695 13.826 -5.999 1.00 90.88 95 LYS A CA 1
ATOM 757 C C . LYS A 1 95 ? 0.426 13.084 -7.328 1.00 90.88 95 LYS A C 1
ATOM 759 O O . LYS A 1 95 ? -0.310 12.104 -7.260 1.00 90.88 95 LYS A O 1
ATOM 764 N N . PRO A 1 96 ? 1.075 13.421 -8.464 1.00 89.44 96 PRO A N 1
ATOM 765 C CA . PRO A 1 96 ? 0.823 12.727 -9.733 1.00 89.44 96 PRO A CA 1
ATOM 766 C C . PRO A 1 96 ? 1.149 11.227 -9.695 1.00 89.44 96 PRO A C 1
ATOM 768 O O . PRO A 1 96 ? 0.464 10.419 -10.309 1.00 89.44 96 PRO A O 1
ATOM 771 N N . ILE A 1 97 ? 2.181 10.832 -8.942 1.00 88.62 97 ILE A N 1
ATOM 772 C CA . ILE A 1 97 ? 2.571 9.421 -8.806 1.00 88.62 97 ILE A CA 1
ATOM 773 C C . ILE A 1 97 ? 1.570 8.675 -7.923 1.00 88.62 97 ILE A C 1
ATOM 775 O O . ILE A 1 97 ? 1.251 7.521 -8.189 1.00 88.62 97 ILE A O 1
ATOM 779 N N . ARG A 1 98 ? 1.059 9.326 -6.871 1.00 90.88 98 ARG A N 1
ATOM 780 C CA . ARG A 1 98 ? 0.020 8.739 -6.014 1.00 90.88 98 ARG A CA 1
ATOM 781 C C . ARG A 1 98 ? -1.284 8.531 -6.784 1.00 90.88 98 ARG A C 1
ATOM 783 O O . ARG A 1 98 ? -1.879 7.468 -6.658 1.00 90.88 98 ARG A O 1
ATOM 790 N N . GLU A 1 99 ? -1.683 9.501 -7.604 1.00 89.56 99 GLU A N 1
ATOM 791 C CA . GLU A 1 99 ? -2.862 9.403 -8.478 1.00 89.56 99 GLU A CA 1
ATOM 792 C C . GLU A 1 99 ? -2.743 8.225 -9.456 1.00 89.56 99 GLU A C 1
ATOM 794 O O . GLU A 1 99 ? -3.660 7.416 -9.551 1.00 89.56 99 GLU A O 1
ATOM 799 N N . ASP A 1 100 ? -1.584 8.032 -10.089 1.00 88.12 100 ASP A N 1
ATOM 800 C CA . ASP A 1 100 ? -1.371 6.892 -10.991 1.00 88.12 100 ASP A CA 1
ATOM 801 C C . ASP A 1 10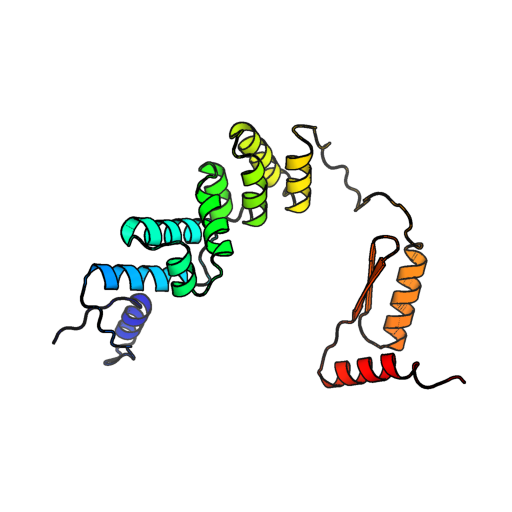0 ? -1.473 5.524 -10.298 1.00 88.12 100 ASP A C 1
ATOM 803 O O . ASP A 1 100 ? -1.852 4.536 -10.931 1.00 88.12 100 ASP A O 1
ATOM 807 N N . VAL A 1 101 ? -1.118 5.442 -9.012 1.00 86.94 101 VAL A N 1
ATOM 808 C CA . VAL A 1 101 ? -1.264 4.210 -8.221 1.00 86.94 101 VAL A CA 1
ATOM 809 C C . VAL A 1 101 ? -2.726 3.963 -7.857 1.00 86.94 101 VAL A C 1
ATOM 811 O O . VAL A 1 101 ? -3.184 2.824 -7.928 1.00 86.94 101 VAL A O 1
ATOM 814 N N . ILE A 1 102 ? -3.466 5.022 -7.514 1.00 85.06 102 ILE A N 1
ATOM 815 C CA . ILE A 1 102 ? -4.910 4.956 -7.245 1.00 85.06 102 ILE A CA 1
ATOM 816 C C . ILE A 1 102 ? -5.662 4.491 -8.498 1.00 85.06 102 ILE A C 1
ATOM 818 O O . ILE A 1 102 ? -6.487 3.584 -8.433 1.00 85.06 102 ILE A O 1
ATOM 822 N N . GLU A 1 103 ? -5.323 5.053 -9.657 1.00 85.81 103 GLU A N 1
ATOM 823 C CA . GLU A 1 103 ? -5.918 4.712 -10.954 1.00 85.81 103 GLU A CA 1
ATOM 824 C C . GLU A 1 103 ? -5.403 3.386 -11.539 1.00 85.81 103 GLU A C 1
ATOM 826 O O . GLU A 1 103 ? -5.721 3.046 -12.678 1.00 85.81 103 GLU A O 1
ATOM 831 N N . GLN A 1 104 ? -4.578 2.640 -10.795 1.00 84.44 104 GLN A N 1
ATOM 832 C CA . GLN A 1 104 ? -3.978 1.367 -11.213 1.00 84.44 104 GLN A CA 1
ATOM 833 C C . GLN A 1 104 ? -3.125 1.446 -12.495 1.00 84.44 104 GLN A C 1
ATOM 835 O O . GLN A 1 104 ? -2.746 0.418 -13.061 1.00 84.44 104 GLN A O 1
ATOM 840 N N . ARG A 1 105 ? -2.747 2.653 -12.937 1.00 82.00 105 ARG A N 1
ATOM 841 C CA . ARG A 1 105 ? -1.760 2.865 -14.010 1.00 82.00 105 ARG A CA 1
ATOM 842 C C . ARG A 1 105 ? -0.360 2.451 -13.561 1.00 82.00 105 ARG A C 1
ATOM 844 O O . ARG A 1 105 ? 0.475 2.080 -14.385 1.00 82.00 105 ARG A O 1
ATOM 851 N N . MET A 1 106 ? -0.123 2.468 -12.252 1.00 84.44 106 MET A N 1
ATOM 852 C CA . MET A 1 106 ? 1.085 1.976 -11.610 1.00 84.44 106 MET A CA 1
ATOM 853 C C . MET A 1 106 ? 0.744 1.068 -10.429 1.00 84.44 106 MET A C 1
ATOM 855 O O . MET A 1 106 ? -0.195 1.300 -9.679 1.00 84.44 106 MET A O 1
ATOM 859 N N . THR A 1 107 ? 1.551 0.031 -10.228 1.00 85.38 107 THR A N 1
ATOM 860 C CA . THR A 1 107 ? 1.437 -0.831 -9.039 1.00 85.38 107 THR A CA 1
ATOM 861 C C . THR A 1 107 ? 2.200 -0.257 -7.842 1.00 85.38 107 THR A C 1
ATOM 863 O O . THR A 1 107 ? 3.151 0.512 -8.007 1.00 85.38 107 THR A O 1
ATOM 866 N N . GLU A 1 108 ? 1.865 -0.713 -6.631 1.00 85.00 108 GLU A N 1
ATOM 867 C CA . GLU A 1 108 ? 2.601 -0.385 -5.398 1.00 85.00 108 GLU A CA 1
ATOM 868 C C . GLU A 1 108 ? 4.111 -0.671 -5.524 1.00 85.00 108 GLU A C 1
ATOM 870 O O . GLU A 1 108 ? 4.951 0.082 -5.029 1.00 85.00 108 GLU A O 1
ATOM 875 N N . GLY A 1 109 ? 4.475 -1.738 -6.245 1.00 83.69 109 GLY A N 1
ATOM 876 C CA . GLY A 1 109 ? 5.868 -2.078 -6.525 1.00 83.69 109 GLY A CA 1
ATOM 877 C C . GLY A 1 109 ? 6.610 -0.950 -7.241 1.00 83.69 109 GLY A C 1
ATOM 878 O O . GLY A 1 109 ? 7.708 -0.594 -6.823 1.00 83.69 109 GLY A O 1
ATOM 879 N N . HIS A 1 110 ? 6.003 -0.332 -8.257 1.00 85.06 110 HIS A N 1
ATOM 880 C CA . HIS A 1 110 ? 6.601 0.810 -8.954 1.00 85.06 110 HIS A CA 1
ATOM 881 C C . HIS A 1 110 ? 6.764 2.016 -8.024 1.00 85.06 110 HIS A C 1
ATOM 883 O O . HIS A 1 110 ? 7.835 2.622 -7.968 1.00 85.06 110 HIS A O 1
ATOM 889 N N . ALA A 1 111 ? 5.728 2.318 -7.241 1.00 87.75 111 ALA A N 1
ATOM 890 C CA . ALA A 1 111 ? 5.731 3.417 -6.280 1.00 87.75 111 ALA A CA 1
ATOM 891 C C . ALA A 1 111 ? 6.867 3.273 -5.248 1.00 87.75 111 ALA A C 1
ATOM 893 O O . ALA A 1 111 ? 7.609 4.219 -4.974 1.00 87.75 111 ALA A O 1
ATOM 894 N N . ARG A 1 112 ? 7.081 2.052 -4.740 1.00 85.81 112 ARG A N 1
ATOM 895 C CA . ARG A 1 112 ? 8.158 1.740 -3.790 1.00 85.81 112 ARG A CA 1
ATOM 896 C C . ARG A 1 112 ? 9.551 1.930 -4.384 1.00 85.81 112 ARG A C 1
ATOM 898 O O . ARG A 1 112 ? 10.483 2.306 -3.676 1.00 85.81 112 ARG A O 1
ATOM 905 N N . VAL A 1 113 ? 9.708 1.671 -5.677 1.00 86.19 113 VAL A N 1
ATOM 906 C CA . VAL A 1 113 ? 10.979 1.870 -6.375 1.00 86.19 113 VAL A CA 1
ATOM 907 C C . VAL A 1 113 ? 11.272 3.356 -6.561 1.00 86.19 113 VAL A C 1
ATOM 909 O O . VAL A 1 113 ? 12.406 3.777 -6.326 1.00 86.19 113 VAL A O 1
ATOM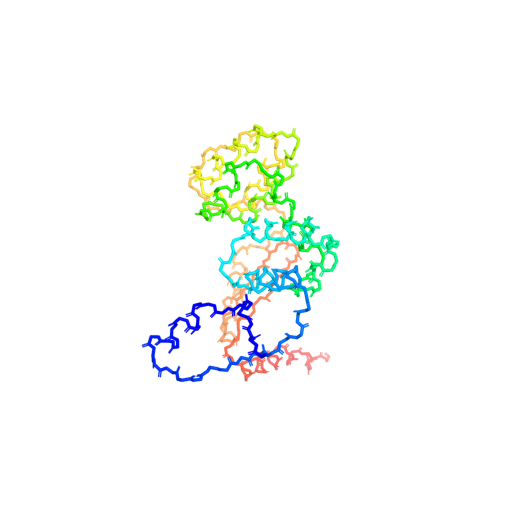 912 N N . LEU A 1 114 ? 10.260 4.159 -6.896 1.00 86.50 114 LEU A N 1
ATOM 913 C CA . LEU A 1 114 ? 10.402 5.612 -7.018 1.00 86.50 114 LEU A CA 1
ATOM 914 C C . LEU A 1 114 ? 10.770 6.284 -5.691 1.00 86.50 114 LEU A C 1
ATOM 916 O O . LEU A 1 114 ? 11.553 7.227 -5.693 1.00 86.50 114 LEU A O 1
ATOM 920 N N . LEU A 1 115 ? 10.335 5.746 -4.544 1.00 85.31 115 LEU A N 1
ATOM 921 C CA . LEU A 1 115 ? 10.747 6.246 -3.222 1.00 85.31 115 LEU A CA 1
ATOM 922 C C . LEU A 1 115 ? 12.267 6.229 -2.985 1.00 85.31 115 LEU A C 1
ATOM 924 O O . LEU A 1 115 ? 12.764 6.949 -2.114 1.00 85.31 115 LEU A O 1
ATOM 928 N N . ARG A 1 116 ? 13.034 5.435 -3.743 1.00 82.81 116 ARG A N 1
ATOM 929 C CA . ARG A 1 116 ? 14.506 5.473 -3.685 1.00 82.81 116 ARG A CA 1
ATOM 930 C C . ARG A 1 116 ? 15.061 6.829 -4.138 1.00 82.81 116 ARG A C 1
ATOM 932 O O . ARG A 1 116 ? 16.132 7.208 -3.687 1.00 82.81 116 ARG A O 1
ATOM 939 N N . LEU A 1 117 ? 14.309 7.566 -4.954 1.00 79.69 117 LEU A N 1
ATOM 940 C CA . LEU A 1 117 ? 14.670 8.863 -5.528 1.00 79.69 117 LEU A CA 1
ATOM 941 C C . LEU A 1 117 ? 14.062 10.049 -4.759 1.00 79.69 117 LEU A C 1
ATOM 943 O O . LEU A 1 117 ? 13.921 11.127 -5.316 1.00 79.69 117 LEU A O 1
ATOM 947 N N . HIS A 1 118 ? 13.687 9.874 -3.485 1.00 73.69 118 HIS A N 1
ATOM 948 C CA . HIS A 1 118 ? 13.048 10.903 -2.636 1.00 73.69 118 HIS A CA 1
ATOM 949 C C . HIS A 1 118 ? 13.766 12.261 -2.554 1.00 73.69 118 HIS A C 1
ATOM 951 O O . HIS A 1 118 ? 13.140 13.224 -2.126 1.00 73.69 118 HIS A O 1
ATOM 957 N N . GLY A 1 119 ? 15.033 12.350 -2.967 1.00 75.31 119 GLY A N 1
ATOM 958 C CA . GLY A 1 119 ? 15.781 13.605 -3.061 1.00 75.31 119 GLY A CA 1
ATOM 959 C C . GLY A 1 119 ? 15.662 14.357 -4.396 1.00 75.31 119 GLY A C 1
ATOM 960 O O . GLY A 1 119 ? 16.140 15.481 -4.467 1.00 75.31 119 GLY A O 1
ATOM 961 N N . ASP A 1 120 ? 15.053 13.778 -5.437 1.00 82.25 120 ASP A N 1
ATOM 962 C CA . ASP A 1 120 ? 14.899 14.403 -6.763 1.00 82.25 120 ASP A CA 1
ATOM 963 C C . ASP A 1 120 ? 13.471 14.169 -7.309 1.00 82.25 120 ASP A C 1
ATOM 965 O O . ASP A 1 120 ? 13.209 13.170 -7.992 1.00 82.25 120 ASP A O 1
ATOM 969 N N . PRO A 1 121 ? 12.513 15.064 -6.985 1.00 82.25 121 PRO A N 1
ATOM 970 C CA . PRO A 1 121 ? 11.134 14.965 -7.460 1.00 82.25 121 PRO A CA 1
ATOM 971 C C . PRO A 1 121 ? 11.001 15.013 -8.987 1.00 82.25 121 PRO A C 1
ATOM 973 O O . PRO A 1 121 ? 10.116 14.354 -9.530 1.00 82.25 121 PRO A O 1
ATOM 976 N N . GLU A 1 122 ? 11.873 15.745 -9.687 1.00 83.56 122 GLU A N 1
ATOM 977 C CA . GLU A 1 122 ? 11.848 15.820 -11.153 1.00 83.56 122 GLU A CA 1
ATOM 978 C C . GLU A 1 122 ? 12.222 14.472 -11.772 1.00 83.56 122 GLU A C 1
ATOM 980 O O . GLU A 1 122 ? 11.521 13.978 -12.656 1.00 83.56 122 GLU A O 1
ATOM 985 N N . ALA A 1 123 ? 13.269 13.818 -11.254 1.00 83.38 123 ALA A N 1
ATOM 986 C CA . ALA A 1 123 ? 13.644 12.481 -11.710 1.00 83.38 123 ALA A CA 1
ATOM 987 C C . ALA A 1 123 ? 12.548 11.437 -11.453 1.00 83.38 123 ALA A C 1
ATOM 989 O O . ALA A 1 123 ? 12.390 10.507 -12.246 1.00 83.38 123 ALA A O 1
ATOM 990 N N . MET A 1 124 ? 11.774 11.571 -10.369 1.00 86.88 124 MET A N 1
ATOM 991 C CA . MET A 1 124 ? 10.631 10.682 -10.154 1.00 86.88 124 MET A CA 1
ATOM 992 C C . MET A 1 124 ? 9.556 10.847 -11.223 1.00 86.88 124 MET A C 1
ATOM 994 O O . MET A 1 124 ? 9.001 9.843 -11.666 1.00 86.88 124 MET A O 1
ATOM 998 N N . LEU A 1 125 ? 9.242 12.090 -11.603 1.00 86.81 125 LEU A N 1
ATOM 999 C CA . LEU A 1 125 ? 8.215 12.384 -12.600 1.00 86.81 125 LEU A CA 1
ATOM 1000 C C . LEU A 1 125 ? 8.632 11.887 -13.989 1.00 86.81 125 LEU A C 1
ATOM 1002 O O . LEU A 1 125 ? 7.843 11.202 -14.632 1.00 86.81 125 LEU A O 1
ATOM 1006 N N . ASP A 1 126 ? 9.888 12.107 -14.388 1.00 85.50 126 ASP A N 1
ATOM 1007 C CA . ASP A 1 126 ? 10.432 11.607 -15.661 1.00 85.50 126 ASP A CA 1
ATOM 1008 C C . ASP A 1 126 ? 10.359 10.071 -15.752 1.00 85.50 126 ASP A C 1
ATOM 1010 O O . ASP A 1 126 ? 9.876 9.491 -16.730 1.00 85.50 126 ASP A O 1
ATOM 1014 N N . ILE A 1 127 ? 10.765 9.374 -14.685 1.00 84.44 127 ILE A N 1
ATOM 1015 C CA . ILE A 1 127 ? 10.684 7.909 -14.650 1.00 84.44 127 ILE A CA 1
ATOM 1016 C C . ILE A 1 127 ? 9.226 7.447 -14.617 1.00 84.44 127 ILE A C 1
ATOM 1018 O O . ILE A 1 127 ? 8.899 6.463 -15.277 1.00 84.44 127 ILE A O 1
ATOM 1022 N N . ARG A 1 128 ? 8.339 8.139 -13.896 1.00 87.62 128 ARG A N 1
ATOM 1023 C CA . ARG A 1 128 ? 6.898 7.851 -13.881 1.00 87.62 128 ARG A CA 1
ATOM 1024 C C . ARG A 1 128 ? 6.289 7.951 -15.277 1.00 87.62 128 ARG A C 1
ATOM 1026 O O . ARG A 1 128 ? 5.637 6.998 -15.703 1.00 87.62 128 ARG A O 1
ATOM 1033 N N . ASP A 1 129 ? 6.558 9.024 -16.014 1.00 86.06 129 ASP A N 1
ATOM 1034 C CA . ASP A 1 129 ? 6.049 9.198 -17.379 1.00 86.06 129 ASP A CA 1
ATOM 1035 C C . ASP A 1 129 ? 6.515 8.058 -18.289 1.00 86.06 129 ASP A C 1
ATOM 1037 O O . ASP A 1 129 ? 5.749 7.535 -19.105 1.00 86.06 129 ASP A O 1
ATOM 1041 N N . ARG A 1 130 ? 7.745 7.584 -18.078 1.00 83.44 130 ARG A N 1
ATOM 1042 C CA . ARG A 1 130 ? 8.293 6.433 -18.789 1.00 83.44 130 ARG A CA 1
ATOM 1043 C C . ARG A 1 130 ? 7.661 5.102 -18.383 1.00 83.44 130 ARG A C 1
ATOM 1045 O O . ARG A 1 130 ? 7.398 4.278 -19.253 1.00 83.44 130 ARG A O 1
ATOM 1052 N N . ILE A 1 131 ? 7.376 4.882 -17.098 1.00 84.31 131 ILE A N 1
ATOM 1053 C CA . ILE A 1 131 ? 6.659 3.685 -16.621 1.00 84.31 131 ILE A CA 1
ATOM 1054 C C . ILE A 1 131 ? 5.288 3.595 -17.288 1.00 84.31 131 ILE A C 1
ATOM 1056 O O . ILE A 1 131 ? 4.935 2.531 -17.798 1.00 84.31 131 ILE A O 1
ATOM 1060 N N . VAL A 1 132 ? 4.543 4.704 -17.306 1.00 82.56 132 VAL A N 1
ATOM 1061 C CA . VAL A 1 132 ? 3.185 4.760 -17.862 1.00 82.56 132 VAL A CA 1
ATOM 1062 C C . VAL A 1 132 ? 3.208 4.612 -19.386 1.00 82.56 132 VAL A C 1
ATOM 1064 O O . VAL A 1 132 ? 2.423 3.837 -19.934 1.00 82.56 132 VAL A O 1
ATOM 1067 N N . SER A 1 133 ? 4.132 5.293 -20.071 1.00 79.19 133 SER A N 1
ATOM 1068 C CA . SER A 1 133 ? 4.226 5.271 -21.539 1.00 79.19 133 SER A CA 1
ATOM 1069 C C . SER A 1 133 ? 4.743 3.935 -22.081 1.00 79.19 133 SER A C 1
ATOM 1071 O O . SER A 1 133 ? 4.144 3.354 -22.987 1.00 79.19 133 SER A O 1
ATOM 1073 N N . ASP A 1 134 ? 5.830 3.411 -21.505 1.00 78.69 134 ASP A N 1
ATOM 1074 C CA . ASP A 1 134 ? 6.492 2.190 -21.982 1.00 78.69 134 ASP A CA 1
ATOM 1075 C C . ASP A 1 134 ? 5.922 0.907 -21.339 1.00 78.69 134 ASP A C 1
ATOM 1077 O O . ASP A 1 134 ? 6.328 -0.196 -21.719 1.00 78.69 134 ASP A O 1
ATOM 1081 N N . LYS A 1 135 ? 4.976 1.029 -20.390 1.00 79.06 135 LYS A N 1
ATOM 1082 C CA . LYS A 1 135 ? 4.412 -0.073 -19.580 1.00 79.06 135 LYS A CA 1
ATOM 1083 C C . LYS A 1 135 ? 5.504 -0.947 -18.963 1.00 79.06 135 LYS A C 1
ATOM 1085 O O . LYS A 1 135 ? 5.530 -2.169 -19.135 1.00 79.06 135 LYS A O 1
ATOM 1090 N N . LEU A 1 136 ? 6.443 -0.295 -18.285 1.00 78.69 136 LEU A N 1
ATOM 1091 C CA . LEU A 1 136 ? 7.600 -0.964 -17.699 1.00 78.69 136 LEU A CA 1
ATOM 1092 C C . LEU A 1 136 ? 7.187 -1.901 -16.564 1.00 78.69 136 LEU A C 1
ATOM 1094 O O . LEU A 1 136 ? 6.233 -1.649 -15.837 1.00 78.69 136 LEU A O 1
ATOM 1098 N N . SER A 1 137 ? 7.947 -2.980 -16.400 1.00 80.31 137 SER A N 1
ATOM 1099 C CA . SER A 1 137 ? 7.853 -3.846 -15.225 1.00 80.31 137 SER A CA 1
ATOM 1100 C C . SER A 1 137 ? 8.614 -3.253 -14.037 1.00 80.31 137 SER A C 1
ATOM 1102 O O . SER A 1 137 ? 9.614 -2.556 -14.210 1.00 80.31 137 SER A O 1
ATOM 1104 N N . VAL A 1 138 ? 8.232 -3.644 -12.816 1.00 78.25 138 VAL A N 1
ATOM 1105 C CA . VAL A 1 138 ? 8.897 -3.214 -11.570 1.00 78.25 138 VAL A CA 1
ATOM 1106 C C . VAL A 1 138 ? 10.413 -3.449 -11.620 1.00 78.25 138 VAL A C 1
ATOM 1108 O O . VAL A 1 138 ? 11.182 -2.593 -11.192 1.00 78.25 138 VAL A O 1
ATOM 1111 N N . ARG A 1 139 ? 10.864 -4.571 -12.201 1.00 77.38 139 ARG A N 1
ATOM 1112 C CA . ARG A 1 139 ? 12.297 -4.880 -12.364 1.00 77.38 139 ARG A CA 1
ATOM 1113 C C . ARG A 1 139 ? 13.003 -3.891 -13.295 1.00 77.38 139 ARG A C 1
ATOM 1115 O O . ARG A 1 139 ? 14.115 -3.463 -12.996 1.00 77.38 139 ARG A O 1
ATOM 1122 N N . GLN A 1 140 ? 12.368 -3.514 -14.404 1.00 75.69 140 GLN A N 1
ATOM 1123 C CA . GLN A 1 140 ? 12.910 -2.515 -15.332 1.00 75.69 140 GLN A CA 1
ATOM 1124 C C . GLN A 1 140 ? 12.953 -1.130 -14.682 1.00 75.69 140 GLN A C 1
ATOM 1126 O O . GLN A 1 140 ? 13.941 -0.413 -14.827 1.00 75.69 140 GLN A O 1
ATOM 1131 N N . THR A 1 141 ? 11.933 -0.777 -13.899 1.00 80.44 141 THR A N 1
ATOM 1132 C CA . THR A 1 141 ? 11.929 0.455 -13.104 1.00 80.44 141 THR A CA 1
ATOM 1133 C C . THR A 1 141 ? 13.048 0.464 -12.062 1.00 80.44 141 THR A C 1
ATOM 1135 O O . THR A 1 141 ? 13.718 1.479 -11.895 1.00 80.44 141 THR A O 1
ATOM 1138 N N . GLU A 1 142 ? 13.324 -0.660 -11.393 1.00 80.38 142 GLU A N 1
ATOM 1139 C CA . GLU A 1 142 ? 14.459 -0.757 -10.464 1.00 80.38 142 GLU A CA 1
ATOM 1140 C C . GLU A 1 142 ? 15.801 -0.546 -11.158 1.00 80.38 142 GLU A C 1
ATOM 1142 O O . GLU A 1 142 ? 16.680 0.124 -10.609 1.00 80.38 142 GLU A O 1
ATOM 1147 N N . GLN A 1 143 ? 15.963 -1.102 -12.359 1.00 78.12 143 GLN A N 1
ATOM 1148 C CA . GLN A 1 143 ? 17.158 -0.890 -13.168 1.00 78.12 143 GLN A CA 1
ATOM 1149 C C . GLN A 1 143 ? 17.290 0.576 -13.593 1.00 78.12 143 GLN A C 1
ATOM 1151 O O . GLN A 1 143 ? 18.378 1.128 -13.462 1.00 78.12 143 GLN A O 1
ATOM 1156 N N . LEU A 1 144 ? 16.198 1.228 -14.008 1.00 76.75 144 LEU A N 1
ATOM 1157 C CA . LEU A 1 144 ? 16.173 2.662 -14.321 1.00 76.75 144 LEU A CA 1
ATOM 1158 C C . LEU A 1 144 ? 16.618 3.521 -13.139 1.00 76.75 144 LEU A C 1
ATOM 1160 O O . LEU A 1 144 ? 17.514 4.351 -13.284 1.00 76.75 144 LEU A O 1
ATOM 1164 N N . CYS A 1 145 ? 16.035 3.289 -11.962 1.00 74.88 145 CYS A N 1
ATOM 1165 C CA . CYS A 1 145 ? 16.368 4.051 -10.763 1.00 74.88 145 CYS A CA 1
ATOM 1166 C C . CYS A 1 145 ? 17.819 3.822 -10.309 1.00 74.88 145 CYS A C 1
ATOM 1168 O O . CYS A 1 145 ? 18.437 4.742 -9.781 1.00 74.88 145 CYS A O 1
ATOM 1170 N N . LYS A 1 146 ? 18.387 2.623 -10.521 1.00 71.94 146 LYS A N 1
ATOM 1171 C CA . LYS A 1 146 ? 19.807 2.333 -10.233 1.00 71.94 146 LYS A CA 1
ATOM 1172 C C . LYS A 1 146 ? 20.766 2.918 -11.270 1.00 71.94 146 LYS A C 1
ATOM 1174 O O . LYS A 1 146 ? 21.880 3.286 -10.916 1.00 71.94 146 LYS A O 1
ATOM 1179 N N . ALA A 1 147 ? 20.364 2.967 -12.539 1.00 64.00 147 ALA A N 1
ATOM 1180 C CA . ALA A 1 147 ? 21.228 3.361 -13.649 1.00 64.00 147 ALA A CA 1
ATOM 1181 C C . ALA A 1 147 ? 21.426 4.880 -13.782 1.00 64.00 147 ALA A C 1
ATOM 1183 O O . ALA A 1 147 ? 22.225 5.288 -14.621 1.00 64.00 147 ALA A O 1
ATOM 1184 N N . GLY A 1 148 ? 20.731 5.700 -12.979 1.00 55.00 148 GLY A N 1
ATOM 1185 C CA . GLY A 1 148 ? 20.968 7.141 -12.842 1.00 55.00 148 GLY A CA 1
ATOM 1186 C C . GLY A 1 148 ? 20.980 7.891 -14.176 1.00 55.00 148 GLY A C 1
ATOM 1187 O O . GLY A 1 148 ? 22.038 8.100 -14.761 1.00 55.00 148 GLY A O 1
ATOM 1188 N N . ARG A 1 149 ? 19.802 8.295 -14.675 1.00 51.00 149 ARG A N 1
ATOM 1189 C CA . ARG A 1 149 ? 19.612 9.118 -15.896 1.00 51.00 149 ARG A CA 1
ATOM 1190 C C . ARG A 1 149 ? 20.314 8.619 -17.178 1.00 51.00 149 ARG A C 1
ATOM 1192 O O . ARG A 1 149 ? 20.338 9.335 -18.179 1.00 51.00 149 ARG A O 1
ATOM 1199 N N . ARG A 1 150 ? 20.854 7.395 -17.230 1.00 40.59 150 ARG A N 1
ATOM 1200 C CA . ARG A 1 150 ? 21.342 6.825 -18.493 1.00 40.59 150 ARG A CA 1
ATOM 1201 C C . ARG A 1 150 ? 20.168 6.307 -19.313 1.00 40.59 150 ARG A C 1
ATOM 1203 O O . ARG A 1 150 ? 19.449 5.402 -18.898 1.00 40.59 150 ARG A O 1
ATOM 1210 N N . LYS A 1 151 ? 19.996 6.924 -20.488 1.00 39.31 151 LYS A N 1
ATOM 1211 C CA . LYS A 1 151 ? 19.043 6.551 -21.538 1.00 39.31 151 LYS A CA 1
ATOM 1212 C C . LYS A 1 151 ? 19.003 5.030 -21.698 1.00 39.31 151 LYS A C 1
ATOM 1214 O O . LYS A 1 151 ? 19.943 4.440 -22.224 1.00 39.31 151 LYS A O 1
ATOM 1219 N N . ILE A 1 152 ? 17.895 4.408 -21.304 1.00 45.12 152 ILE A N 1
ATOM 1220 C CA . ILE A 1 152 ? 17.535 3.106 -21.861 1.00 45.12 152 ILE A CA 1
ATOM 1221 C C . ILE A 1 152 ? 17.203 3.355 -23.340 1.00 45.12 152 ILE A C 1
ATOM 1223 O O . ILE A 1 152 ? 16.423 4.273 -23.621 1.00 45.12 152 ILE A O 1
ATOM 1227 N N . PRO A 1 153 ? 17.808 2.639 -24.299 1.00 36.53 153 PRO A N 1
ATOM 1228 C CA . PRO A 1 153 ? 17.441 2.786 -25.700 1.00 36.53 153 PRO A CA 1
ATOM 1229 C C . PRO A 1 153 ? 15.990 2.319 -25.910 1.00 36.53 153 PRO A C 1
ATOM 1231 O O . PRO A 1 153 ? 15.546 1.385 -25.237 1.00 36.53 153 PRO A O 1
ATOM 1234 N N . PRO A 1 154 ? 15.220 2.963 -26.806 1.00 34.47 154 PRO A N 1
ATOM 1235 C CA . PRO A 1 154 ? 13.853 2.556 -27.075 1.00 34.47 154 PRO A CA 1
ATOM 1236 C C . PRO A 1 154 ? 13.853 1.157 -27.699 1.00 34.47 154 PRO A C 1
ATOM 1238 O O . PRO A 1 154 ? 14.427 0.923 -28.758 1.00 34.47 154 PRO A O 1
ATOM 1241 N N . ARG A 1 155 ? 13.220 0.236 -26.975 1.00 37.44 155 ARG A N 1
ATOM 1242 C CA . ARG A 1 155 ? 12.582 -1.013 -27.402 1.00 37.44 155 ARG A CA 1
ATOM 1243 C C . ARG A 1 155 ? 12.865 -1.451 -28.853 1.00 37.44 155 ARG A C 1
ATOM 1245 O O . ARG A 1 155 ? 12.012 -1.316 -29.728 1.00 37.44 155 ARG A O 1
ATOM 1252 N N . THR A 1 156 ? 13.997 -2.113 -29.086 1.00 33.22 156 THR A N 1
ATOM 1253 C CA . THR A 1 156 ? 14.051 -3.150 -30.121 1.00 33.22 156 THR A CA 1
ATOM 1254 C C . THR A 1 156 ? 13.272 -4.354 -29.606 1.00 33.22 156 THR A C 1
ATOM 1256 O O . THR A 1 156 ? 13.505 -4.864 -28.511 1.00 33.22 156 THR A O 1
ATOM 1259 N N . LYS A 1 157 ? 12.277 -4.786 -30.380 1.00 41.81 157 LYS A N 1
ATOM 1260 C CA . LYS A 1 157 ? 11.596 -6.063 -30.167 1.00 41.81 157 LYS A CA 1
ATOM 1261 C C . LYS A 1 157 ? 12.640 -7.181 -30.284 1.00 41.81 157 LYS A C 1
ATOM 1263 O O . LYS A 1 157 ? 13.024 -7.483 -31.405 1.00 41.81 157 LYS A O 1
ATOM 1268 N N . GLN A 1 158 ? 13.082 -7.777 -29.175 1.00 35.28 158 GLN A N 1
ATOM 1269 C CA . GLN A 1 158 ? 13.562 -9.167 -29.097 1.00 35.28 158 GLN A CA 1
ATOM 1270 C C . GLN A 1 158 ? 13.774 -9.606 -27.631 1.00 35.28 158 GLN A C 1
ATOM 1272 O O . GLN A 1 158 ? 13.944 -8.747 -26.765 1.00 35.28 158 GLN A O 1
ATOM 1277 N N . PRO A 1 159 ? 13.637 -10.917 -27.348 1.00 36.88 159 PRO A N 1
ATOM 1278 C CA . PRO A 1 159 ? 13.334 -11.462 -26.027 1.00 36.88 159 PRO A CA 1
ATOM 1279 C C . PRO A 1 159 ? 14.547 -11.484 -25.093 1.00 36.88 159 PRO A C 1
ATOM 1281 O O . PRO A 1 159 ? 15.688 -11.421 -25.543 1.00 36.88 159 PRO A O 1
ATOM 1284 N N . ASP A 1 160 ? 14.239 -11.576 -23.797 1.00 42.34 160 ASP A N 1
ATOM 1285 C CA . ASP A 1 160 ? 15.134 -11.751 -22.650 1.00 42.34 160 ASP A CA 1
ATOM 1286 C C . ASP A 1 160 ? 16.548 -12.246 -22.988 1.00 42.34 160 ASP A C 1
ATOM 1288 O O . ASP A 1 160 ? 16.778 -13.415 -23.290 1.00 42.34 160 ASP A O 1
ATOM 1292 N N . ALA A 1 161 ? 17.516 -11.341 -22.854 1.00 37.34 161 ALA A N 1
ATOM 1293 C CA . ALA A 1 161 ? 18.933 -11.664 -22.833 1.00 37.34 161 ALA A CA 1
ATOM 1294 C C . ALA A 1 161 ? 19.597 -10.927 -21.659 1.00 37.34 161 ALA A C 1
ATOM 1296 O O . ALA A 1 161 ? 20.179 -9.853 -21.808 1.00 37.34 161 ALA A O 1
ATOM 1297 N N . GLY A 1 162 ? 19.490 -11.518 -20.467 1.00 35.28 162 GLY A N 1
ATOM 1298 C CA . GLY A 1 162 ? 20.432 -11.295 -19.371 1.00 35.28 162 GLY A CA 1
ATOM 1299 C C . GLY A 1 162 ? 21.664 -12.174 -19.591 1.00 35.28 162 GLY A C 1
ATOM 1300 O O . GLY A 1 162 ? 21.551 -13.374 -19.801 1.00 35.28 162 GLY A O 1
ATOM 1301 N N . ASN A 1 163 ? 22.841 -11.558 -19.615 1.00 36.88 163 ASN A N 1
ATOM 1302 C CA . ASN A 1 163 ? 24.085 -12.130 -20.119 1.00 36.88 163 ASN A CA 1
ATOM 1303 C C . ASN A 1 163 ? 24.668 -13.251 -19.227 1.00 36.88 163 ASN A C 1
ATOM 1305 O O . ASN A 1 163 ? 25.121 -13.001 -18.111 1.00 36.88 163 ASN A O 1
ATOM 1309 N N . LYS A 1 164 ? 24.688 -14.461 -19.797 1.00 48.31 164 LYS A N 1
ATOM 1310 C CA . LYS A 1 164 ? 25.606 -15.599 -19.616 1.00 48.31 164 LYS A CA 1
ATOM 1311 C C . LYS A 1 164 ? 26.823 -15.359 -18.717 1.00 48.31 164 LYS A C 1
ATOM 1313 O O . LYS A 1 164 ? 27.749 -14.662 -19.132 1.00 48.31 164 LYS A O 1
ATOM 1318 N N . ARG A 1 165 ? 26.922 -16.124 -17.623 1.00 35.94 165 ARG A N 1
ATOM 1319 C CA . ARG A 1 165 ? 28.146 -16.867 -17.248 1.00 35.94 165 ARG A CA 1
ATOM 1320 C C . ARG A 1 165 ? 27.735 -18.171 -16.546 1.00 35.94 165 ARG A C 1
ATOM 1322 O O . ARG A 1 165 ? 27.163 -18.127 -15.465 1.00 35.94 165 ARG A O 1
ATOM 1329 N N . SER A 1 166 ? 28.080 -19.306 -17.165 1.00 40.59 166 SER A N 1
ATOM 1330 C CA . SER A 1 166 ? 27.864 -20.702 -16.721 1.00 40.59 166 SER A CA 1
ATOM 1331 C C . SER A 1 166 ? 26.430 -21.256 -16.759 1.00 40.59 166 SER A C 1
ATOM 1333 O O . SER A 1 166 ? 25.995 -21.899 -15.811 1.00 40.59 166 SER A O 1
ATOM 1335 N N . ASP A 1 167 ? 25.714 -21.066 -17.866 1.00 41.94 167 ASP A N 1
ATOM 1336 C CA . ASP A 1 167 ? 24.469 -21.806 -18.104 1.00 41.94 167 ASP A CA 1
ATOM 1337 C C . ASP A 1 167 ? 24.780 -23.076 -18.910 1.00 41.94 167 ASP A C 1
ATOM 1339 O O . ASP A 1 167 ? 25.442 -23.016 -19.953 1.00 41.94 167 ASP A O 1
ATOM 1343 N N . LEU A 1 168 ? 24.326 -24.235 -18.421 1.00 51.59 168 LEU A N 1
ATOM 1344 C CA . LEU A 1 168 ? 24.199 -25.430 -19.257 1.00 51.59 168 LEU A CA 1
ATOM 1345 C C . LEU A 1 168 ? 23.292 -25.075 -20.450 1.00 51.59 168 LEU A C 1
ATOM 1347 O O . LEU A 1 168 ? 22.355 -24.295 -20.275 1.00 51.59 168 LEU A O 1
ATOM 1351 N N . PRO A 1 169 ? 23.550 -25.596 -21.664 1.00 57.47 169 PRO A N 1
ATOM 1352 C CA . PRO A 1 169 ? 22.764 -25.237 -22.839 1.00 57.47 169 PRO A CA 1
ATOM 1353 C C . PRO A 1 169 ? 21.262 -25.416 -22.585 1.00 57.47 169 PRO A C 1
ATOM 1355 O O . PRO A 1 169 ? 20.842 -26.479 -22.132 1.00 57.47 169 PRO A O 1
ATOM 1358 N N . ASP A 1 170 ? 20.441 -24.423 -22.940 1.00 55.31 170 ASP A N 1
ATOM 1359 C CA . ASP A 1 170 ? 18.970 -24.493 -22.839 1.00 55.31 170 ASP A CA 1
ATOM 1360 C C . ASP A 1 170 ? 18.380 -25.757 -23.493 1.00 55.31 170 ASP A C 1
ATOM 1362 O O . ASP A 1 170 ? 17.317 -26.238 -23.094 1.00 55.31 170 ASP A O 1
ATOM 1366 N N . SER A 1 171 ? 19.064 -26.321 -24.496 1.00 56.69 171 SER A N 1
ATOM 1367 C CA . SER A 1 171 ? 18.707 -27.600 -25.118 1.00 56.69 171 SER A CA 1
ATOM 1368 C C . SER A 1 171 ? 18.789 -28.776 -24.142 1.00 56.69 171 SER A C 1
ATOM 1370 O O . SER A 1 171 ? 17.920 -29.644 -24.168 1.00 56.69 171 SER A O 1
ATOM 1372 N N . TYR A 1 172 ? 19.779 -28.784 -23.250 1.00 61.09 172 TYR A N 1
ATOM 1373 C CA . TYR A 1 172 ? 19.968 -29.806 -22.225 1.00 61.09 172 TYR A CA 1
ATOM 1374 C C . TYR A 1 172 ? 18.916 -29.681 -21.116 1.00 61.09 172 TYR A C 1
ATOM 1376 O O . TYR A 1 172 ? 18.271 -30.665 -20.763 1.00 61.09 172 TYR A O 1
ATOM 1384 N N . CYS A 1 173 ? 18.635 -28.459 -20.650 1.00 58.00 173 CYS A N 1
ATOM 1385 C CA . CYS A 1 173 ? 17.575 -28.204 -19.670 1.00 58.00 173 CYS A CA 1
ATOM 1386 C C . CYS A 1 173 ? 16.188 -28.574 -20.211 1.00 58.00 173 CYS A C 1
ATOM 1388 O O . CYS A 1 173 ? 15.391 -29.175 -19.492 1.00 58.00 173 CYS A O 1
ATOM 1390 N N . LYS A 1 174 ? 15.899 -28.290 -21.489 1.00 61.41 174 LYS A N 1
ATOM 1391 C CA . LYS A 1 174 ? 14.657 -28.737 -22.145 1.00 61.41 174 LYS A CA 1
ATOM 1392 C C . LYS A 1 174 ? 14.600 -30.253 -22.315 1.00 61.41 174 LYS A C 1
ATOM 1394 O O . LYS A 1 174 ? 13.542 -30.831 -22.089 1.00 61.41 174 LYS A O 1
ATOM 1399 N N . ALA A 1 175 ? 15.710 -30.902 -22.669 1.00 67.38 175 ALA A N 1
ATOM 1400 C CA . ALA A 1 175 ? 15.762 -32.358 -22.791 1.00 67.38 175 ALA A CA 1
ATOM 1401 C C . ALA A 1 175 ? 15.486 -33.045 -21.445 1.00 67.38 175 ALA A C 1
ATOM 1403 O O . ALA A 1 175 ? 14.632 -33.926 -21.381 1.00 67.38 175 ALA A O 1
ATOM 1404 N N . ILE A 1 176 ? 16.118 -32.574 -20.364 1.00 67.50 176 ILE A N 1
ATOM 1405 C CA . ILE A 1 176 ? 15.868 -33.069 -19.003 1.00 67.50 176 ILE A CA 1
ATOM 1406 C C . ILE A 1 176 ? 14.435 -32.757 -18.575 1.00 67.50 176 ILE A C 1
ATOM 1408 O O . ILE A 1 176 ? 13.762 -33.622 -18.027 1.00 67.50 176 ILE A O 1
ATOM 1412 N N . THR A 1 177 ? 13.930 -31.553 -18.856 1.00 64.06 177 THR A N 1
ATOM 1413 C CA . THR A 1 177 ? 12.544 -31.192 -18.525 1.00 64.06 177 THR A CA 1
ATOM 1414 C C . THR A 1 177 ? 11.556 -32.134 -19.210 1.00 64.06 177 THR A C 1
ATOM 1416 O O . THR A 1 177 ? 10.630 -32.613 -18.563 1.00 64.06 177 THR A O 1
ATOM 1419 N N . ASN A 1 178 ? 11.770 -32.457 -20.487 1.00 65.75 178 ASN A N 1
ATOM 1420 C CA . ASN A 1 178 ? 10.929 -33.399 -21.221 1.00 65.75 178 ASN A CA 1
ATOM 1421 C C . ASN A 1 178 ? 11.063 -34.829 -20.678 1.00 65.75 178 ASN A C 1
ATOM 1423 O O . ASN A 1 178 ? 10.056 -35.512 -20.526 1.00 65.75 178 ASN A O 1
ATOM 1427 N N . GLN A 1 179 ? 12.275 -35.275 -20.334 1.00 68.75 179 GLN A N 1
ATOM 1428 C CA . GLN A 1 179 ? 12.488 -36.586 -19.712 1.00 68.75 179 GLN A CA 1
ATOM 1429 C C . GLN A 1 179 ? 11.792 -36.697 -18.351 1.00 68.75 179 GLN A C 1
ATOM 1431 O O . GLN A 1 179 ? 11.081 -37.668 -18.115 1.00 68.75 179 GLN A O 1
ATOM 1436 N N . LEU A 1 180 ? 11.937 -35.693 -17.483 1.00 68.44 180 LEU A N 1
ATOM 1437 C CA . LEU A 1 180 ? 11.293 -35.666 -16.170 1.00 68.44 180 LEU A CA 1
ATOM 1438 C C . LEU A 1 180 ? 9.776 -35.519 -16.284 1.00 68.44 180 LEU A C 1
ATOM 1440 O O . LEU A 1 180 ? 9.058 -36.156 -15.525 1.00 68.44 180 LEU A O 1
ATOM 1444 N N . THR A 1 181 ? 9.281 -34.747 -17.253 1.00 68.00 181 THR A N 1
ATOM 1445 C CA . THR A 1 181 ? 7.838 -34.636 -17.518 1.00 68.00 181 THR A CA 1
ATOM 1446 C C . THR A 1 181 ? 7.264 -35.979 -17.970 1.00 68.00 181 THR A C 1
ATOM 1448 O O . THR A 1 181 ? 6.218 -36.384 -17.474 1.00 68.00 181 THR A O 1
ATOM 1451 N N . ASN A 1 182 ? 7.967 -36.708 -18.843 1.00 68.62 182 ASN A N 1
ATOM 1452 C CA . ASN A 1 182 ? 7.544 -38.036 -19.296 1.00 68.62 182 ASN A CA 1
ATOM 1453 C C . ASN A 1 182 ? 7.636 -39.095 -18.185 1.00 68.62 182 ASN A C 1
ATOM 1455 O O . ASN A 1 182 ? 6.782 -39.971 -18.112 1.00 68.62 182 ASN A O 1
ATOM 1459 N N . PHE A 1 183 ? 8.654 -39.025 -17.322 1.00 68.50 183 PHE A N 1
ATOM 1460 C CA . PHE A 1 183 ? 8.852 -39.989 -16.236 1.00 68.50 183 PHE A CA 1
ATOM 1461 C C . PHE A 1 183 ? 7.898 -39.756 -15.057 1.00 68.50 183 PHE A C 1
ATOM 1463 O O . PHE A 1 183 ? 7.319 -40.697 -14.522 1.00 68.50 183 PHE A O 1
ATOM 1470 N N . LEU A 1 184 ? 7.710 -38.497 -14.658 1.00 68.00 184 LEU A N 1
ATOM 1471 C CA . LEU A 1 184 ? 6.839 -38.130 -13.541 1.00 68.00 184 LEU A CA 1
ATOM 1472 C C . LEU A 1 184 ? 5.369 -38.024 -13.969 1.00 68.00 184 LEU A C 1
ATOM 1474 O O . LEU A 1 184 ? 4.490 -38.084 -13.113 1.00 68.00 184 LEU A O 1
ATOM 1478 N N . ASN A 1 185 ? 5.095 -37.946 -15.277 1.00 67.31 185 ASN A N 1
ATOM 1479 C CA . ASN A 1 185 ? 3.777 -37.709 -15.873 1.00 67.31 185 ASN A CA 1
ATOM 1480 C C . ASN A 1 185 ? 3.100 -36.430 -15.347 1.00 67.31 185 ASN A C 1
ATOM 1482 O O . ASN A 1 185 ? 1.875 -36.331 -15.278 1.00 67.31 185 ASN A O 1
ATOM 1486 N N . THR A 1 186 ? 3.920 -35.452 -14.962 1.00 67.50 186 THR A N 1
ATOM 1487 C CA . THR A 1 186 ? 3.486 -34.201 -14.346 1.00 67.50 186 THR A CA 1
ATOM 1488 C C . THR A 1 186 ? 4.341 -33.055 -14.870 1.00 67.50 186 THR A C 1
ATOM 1490 O O . THR A 1 186 ? 5.479 -33.258 -15.292 1.00 67.50 186 THR A O 1
ATOM 1493 N N . LYS A 1 187 ? 3.794 -31.837 -14.904 1.00 68.25 187 LYS A N 1
ATOM 1494 C CA . LYS A 1 187 ? 4.481 -30.686 -15.491 1.00 68.25 187 LYS A CA 1
ATOM 1495 C C . LYS A 1 187 ? 5.686 -30.292 -14.638 1.00 68.25 187 LYS A C 1
ATOM 1497 O O . LYS A 1 187 ? 5.536 -29.780 -13.530 1.00 68.25 187 LYS A O 1
ATOM 1502 N N . VAL A 1 188 ? 6.876 -30.482 -15.198 1.00 71.12 188 VAL A N 1
ATOM 1503 C CA . VAL A 1 188 ? 8.141 -30.098 -14.571 1.00 71.12 188 VAL A CA 1
ATOM 1504 C C . VAL A 1 188 ? 8.641 -28.799 -15.190 1.00 71.12 188 VAL A C 1
ATOM 1506 O O . VAL A 1 188 ? 8.590 -28.610 -16.406 1.00 71.12 188 VAL A O 1
ATOM 1509 N N . ARG A 1 189 ? 9.138 -27.883 -14.362 1.00 64.06 189 ARG A N 1
ATOM 1510 C CA . ARG A 1 189 ? 9.863 -26.689 -14.801 1.00 64.06 189 ARG A CA 1
ATOM 1511 C C . ARG A 1 189 ? 11.229 -26.667 -14.150 1.00 64.06 189 ARG A C 1
ATOM 1513 O O . ARG A 1 189 ? 11.351 -26.673 -12.929 1.00 64.06 189 ARG A O 1
ATOM 1520 N N . ILE A 1 190 ? 12.259 -26.590 -14.979 1.00 67.38 190 ILE A N 1
ATOM 1521 C CA . ILE A 1 190 ? 13.626 -26.368 -14.525 1.00 67.38 190 ILE A CA 1
ATOM 1522 C C . ILE A 1 190 ? 13.941 -24.897 -14.755 1.00 67.38 190 ILE A C 1
ATOM 1524 O O . ILE A 1 190 ? 14.000 -24.437 -15.893 1.00 67.38 190 ILE A O 1
ATOM 1528 N N . GLN A 1 191 ? 14.121 -24.155 -13.667 1.00 61.12 191 GLN A N 1
ATOM 1529 C CA . GLN A 1 191 ? 14.625 -22.788 -13.703 1.00 61.12 191 GLN A CA 1
ATOM 1530 C C . GLN A 1 191 ? 16.074 -22.804 -13.232 1.00 61.12 191 GLN A C 1
ATOM 1532 O O . GLN A 1 191 ? 16.341 -22.977 -12.044 1.00 61.12 191 GLN A O 1
ATOM 1537 N N . GLN A 1 192 ? 17.022 -22.638 -14.147 1.00 50.84 192 GLN A N 1
ATOM 1538 C CA . GLN A 1 192 ? 18.440 -22.575 -13.806 1.00 50.84 192 GLN A CA 1
ATOM 1539 C C . GLN A 1 192 ? 18.935 -21.128 -13.873 1.00 50.84 192 GLN A C 1
ATOM 1541 O O . GLN A 1 192 ? 18.599 -20.406 -14.803 1.00 50.84 192 GLN A O 1
ATOM 1546 N N . ASN A 1 193 ? 19.705 -20.706 -12.867 1.00 51.50 193 ASN A N 1
ATOM 1547 C CA . ASN A 1 193 ? 20.378 -19.408 -12.829 1.00 51.50 193 ASN A CA 1
ATOM 1548 C C . ASN A 1 193 ? 21.868 -19.663 -12.549 1.00 51.50 193 ASN A C 1
ATOM 1550 O O . ASN A 1 193 ? 22.286 -19.717 -11.386 1.00 51.50 193 ASN A O 1
ATOM 1554 N N . GLY A 1 194 ? 22.672 -19.859 -13.599 1.00 62.34 194 GLY A N 1
ATOM 1555 C CA . GLY A 1 194 ? 24.073 -20.267 -13.473 1.00 62.34 194 GLY A CA 1
ATOM 1556 C C . GLY A 1 194 ? 24.240 -21.652 -12.826 1.00 62.34 194 GLY A C 1
ATOM 1557 O O . GLY A 1 194 ? 23.470 -22.578 -13.076 1.00 62.34 194 GLY A O 1
ATOM 1558 N N . GLY A 1 195 ? 25.223 -21.804 -11.929 1.00 50.53 195 GLY A N 1
ATOM 1559 C CA . GLY A 1 195 ? 25.542 -23.075 -11.252 1.00 50.53 195 GLY A CA 1
ATOM 1560 C C . GLY A 1 195 ? 24.523 -23.580 -10.215 1.00 50.53 195 GLY A C 1
ATOM 1561 O O . GLY A 1 195 ? 24.767 -24.600 -9.575 1.00 50.53 195 GLY A O 1
ATOM 1562 N N . ARG A 1 196 ? 23.394 -22.889 -10.009 1.00 50.25 196 ARG A N 1
ATOM 1563 C CA . ARG A 1 196 ? 22.297 -23.334 -9.132 1.00 50.25 196 ARG A CA 1
ATOM 1564 C C . ARG A 1 196 ? 20.977 -23.292 -9.893 1.00 50.25 196 ARG A C 1
ATOM 1566 O O . ARG A 1 196 ? 20.728 -22.376 -10.674 1.00 50.25 196 ARG A O 1
ATOM 1573 N N . GLY A 1 197 ? 20.116 -24.271 -9.642 1.00 69.44 197 GLY A N 1
ATOM 1574 C CA . GLY A 1 197 ? 18.808 -24.368 -10.280 1.00 69.44 197 GLY A CA 1
ATOM 1575 C C . GLY A 1 197 ? 17.705 -24.701 -9.289 1.00 69.44 197 GLY A C 1
ATOM 1576 O O . GLY A 1 197 ? 17.956 -25.184 -8.187 1.00 69.44 197 GLY A O 1
ATOM 1577 N N . ARG A 1 198 ? 16.477 -24.414 -9.701 1.00 64.56 198 ARG A N 1
ATOM 1578 C CA . ARG A 1 198 ? 15.244 -24.800 -9.035 1.00 64.56 198 ARG A CA 1
ATOM 1579 C C . ARG A 1 198 ? 14.476 -25.740 -9.956 1.00 64.56 198 ARG A C 1
ATOM 1581 O O . ARG A 1 198 ? 14.192 -25.392 -11.101 1.00 64.56 198 ARG A O 1
ATOM 1588 N N . LEU A 1 199 ? 14.136 -26.907 -9.427 1.00 71.31 199 LEU A N 1
ATOM 1589 C CA . LEU A 1 199 ? 13.183 -27.832 -10.023 1.00 71.31 199 LEU A CA 1
ATOM 1590 C C . LEU A 1 199 ? 11.815 -27.558 -9.388 1.00 71.31 199 LEU A C 1
ATOM 1592 O O . LEU A 1 199 ? 11.663 -27.707 -8.179 1.00 71.31 199 LEU A O 1
ATOM 1596 N N . GLU A 1 200 ? 10.849 -27.110 -10.181 1.00 72.31 200 GLU A N 1
ATOM 1597 C CA . GLU A 1 200 ? 9.456 -26.936 -9.763 1.00 72.31 200 GLU A CA 1
ATOM 1598 C C . GLU A 1 200 ? 8.623 -28.045 -10.417 1.00 72.31 200 GLU A C 1
ATOM 1600 O O . GLU A 1 200 ? 8.645 -28.200 -11.639 1.00 72.31 200 GLU A O 1
ATOM 1605 N N . ILE A 1 201 ? 7.919 -28.834 -9.607 1.00 76.25 201 ILE A N 1
ATOM 1606 C CA . ILE A 1 201 ? 7.003 -29.882 -10.067 1.00 76.25 201 ILE A CA 1
ATOM 1607 C C . ILE A 1 201 ? 5.608 -29.455 -9.614 1.00 76.25 201 ILE A C 1
ATOM 1609 O O . ILE A 1 201 ? 5.361 -29.335 -8.413 1.00 76.25 201 ILE A O 1
ATOM 1613 N N . ASP A 1 202 ? 4.726 -29.173 -10.572 1.00 71.31 202 ASP A N 1
ATOM 1614 C CA . ASP A 1 202 ? 3.311 -28.919 -10.283 1.00 71.31 202 ASP A CA 1
ATOM 1615 C C . ASP A 1 202 ? 2.681 -30.264 -9.849 1.00 71.31 202 ASP A C 1
ATOM 1617 O O . ASP A 1 202 ? 3.054 -31.284 -10.406 1.00 71.31 202 ASP A O 1
ATOM 1621 N N . TYR A 1 203 ? 1.765 -30.315 -8.877 1.00 75.75 203 TYR A N 1
ATOM 1622 C CA . TYR A 1 203 ? 1.008 -31.534 -8.528 1.00 75.75 203 TYR A CA 1
ATOM 1623 C C . TYR A 1 203 ? -0.482 -31.205 -8.450 1.00 75.75 203 TYR A C 1
ATOM 1625 O O . TYR A 1 203 ? -0.853 -30.073 -8.127 1.00 75.75 203 TYR A O 1
ATOM 1633 N N . TYR A 1 204 ? -1.338 -32.174 -8.775 1.00 73.56 204 TYR A N 1
ATOM 1634 C CA . TYR A 1 204 ? -2.778 -31.925 -8.952 1.00 73.56 204 TYR A CA 1
ATOM 1635 C C . TYR A 1 204 ? -3.670 -32.596 -7.900 1.00 73.56 204 TYR A C 1
ATOM 1637 O O . TYR A 1 204 ? -4.869 -32.324 -7.855 1.00 73.56 204 TYR A O 1
ATOM 1645 N N . SER A 1 205 ? -3.102 -33.432 -7.027 1.00 70.94 205 SER A N 1
ATOM 1646 C CA . SER A 1 205 ? -3.789 -34.011 -5.869 1.00 70.94 205 SER A CA 1
ATOM 1647 C C . SER A 1 205 ? -2.801 -34.385 -4.760 1.00 70.94 205 SER A C 1
ATOM 1649 O O . SER A 1 205 ? -1.591 -34.435 -4.980 1.00 70.94 205 SER A O 1
ATOM 1651 N N . VAL A 1 206 ? -3.319 -34.653 -3.558 1.00 70.06 206 VAL A N 1
ATOM 1652 C CA . VAL A 1 206 ? -2.511 -35.156 -2.432 1.00 70.06 206 VAL A CA 1
ATOM 1653 C C . VAL A 1 206 ? -1.916 -36.531 -2.769 1.00 70.06 206 VAL A C 1
ATOM 1655 O O . VAL A 1 206 ? -0.733 -36.749 -2.533 1.00 70.06 206 VAL A O 1
ATOM 1658 N N . ASP A 1 207 ? -2.683 -37.400 -3.435 1.00 70.69 207 ASP A N 1
ATOM 1659 C CA . ASP A 1 207 ? -2.194 -38.699 -3.922 1.00 70.69 207 ASP A CA 1
ATOM 1660 C C . ASP A 1 207 ? -1.075 -38.551 -4.972 1.00 70.69 207 ASP A C 1
ATOM 1662 O O . ASP A 1 207 ? -0.152 -39.364 -5.035 1.00 70.69 207 ASP A O 1
ATOM 1666 N N . ASP A 1 208 ? -1.135 -37.505 -5.806 1.00 71.44 208 ASP A N 1
ATOM 1667 C CA . ASP A 1 208 ? -0.101 -37.192 -6.799 1.00 71.44 208 ASP A CA 1
ATOM 1668 C C . ASP A 1 208 ? 1.188 -36.714 -6.118 1.00 71.44 208 ASP A C 1
ATOM 1670 O O . ASP A 1 208 ? 2.277 -37.134 -6.503 1.00 71.44 208 ASP A O 1
ATOM 1674 N N . LEU A 1 209 ? 1.076 -35.917 -5.049 1.00 73.88 209 LEU A N 1
ATOM 1675 C CA . LEU A 1 209 ? 2.218 -35.531 -4.219 1.00 73.88 209 LEU A CA 1
ATOM 1676 C C . LEU A 1 209 ? 2.878 -36.756 -3.566 1.00 73.88 209 LEU A C 1
ATOM 1678 O O . LEU A 1 209 ? 4.094 -36.908 -3.679 1.00 73.88 209 LEU A O 1
ATOM 1682 N N . ASP A 1 210 ? 2.098 -37.654 -2.957 1.00 72.12 210 ASP A N 1
ATOM 1683 C CA . ASP A 1 210 ? 2.622 -38.882 -2.340 1.00 72.12 210 ASP A CA 1
ATOM 1684 C C . ASP A 1 210 ? 3.279 -39.807 -3.374 1.00 72.12 210 ASP A C 1
ATOM 1686 O O . ASP A 1 210 ? 4.360 -40.357 -3.142 1.00 72.12 210 ASP A O 1
ATOM 1690 N N . ARG A 1 211 ? 2.688 -39.943 -4.566 1.00 77.75 211 ARG A N 1
ATOM 1691 C CA . ARG A 1 211 ? 3.293 -40.673 -5.691 1.00 77.75 211 ARG A CA 1
ATOM 1692 C C . ARG A 1 211 ? 4.626 -40.053 -6.122 1.00 77.75 211 ARG A C 1
ATOM 1694 O O . ARG A 1 211 ? 5.591 -40.788 -6.330 1.00 77.75 211 ARG A O 1
ATOM 1701 N N . LEU A 1 212 ? 4.690 -38.726 -6.263 1.00 74.88 212 LEU A N 1
ATOM 1702 C CA . LEU A 1 212 ? 5.897 -37.991 -6.664 1.00 74.88 212 LEU A CA 1
ATOM 1703 C C . LEU A 1 212 ? 7.012 -38.122 -5.621 1.00 74.88 212 LEU A C 1
ATOM 1705 O O . LEU A 1 212 ? 8.158 -38.384 -5.985 1.00 74.88 212 LEU A O 1
ATOM 1709 N N . VAL A 1 213 ? 6.681 -37.999 -4.333 1.00 76.12 213 VAL A N 1
ATOM 1710 C CA . VAL A 1 213 ? 7.633 -38.192 -3.229 1.00 76.12 213 VAL A CA 1
ATOM 1711 C C . VAL A 1 213 ? 8.168 -39.623 -3.233 1.00 76.12 213 VAL A C 1
ATOM 1713 O O . VAL A 1 213 ? 9.384 -39.818 -3.179 1.00 76.12 213 VAL A O 1
ATOM 1716 N N . ASN A 1 214 ? 7.297 -40.622 -3.397 1.00 74.25 214 ASN A N 1
ATOM 1717 C CA . ASN A 1 214 ? 7.708 -42.023 -3.473 1.00 74.25 214 ASN A CA 1
ATOM 1718 C C . ASN A 1 214 ? 8.622 -42.294 -4.677 1.00 74.25 214 ASN A C 1
ATOM 1720 O O . ASN A 1 214 ? 9.610 -43.007 -4.535 1.00 74.25 214 ASN A O 1
ATOM 1724 N N . LEU A 1 215 ? 8.347 -41.702 -5.844 1.00 71.62 215 LEU A N 1
ATOM 1725 C CA . LEU A 1 215 ? 9.177 -41.840 -7.049 1.00 71.62 215 LEU A CA 1
ATOM 1726 C C . LEU A 1 215 ? 10.553 -41.175 -6.913 1.00 71.62 215 LEU A C 1
ATOM 1728 O O . LEU A 1 215 ? 11.541 -41.739 -7.376 1.00 71.62 215 LEU A O 1
ATOM 1732 N N . LEU A 1 216 ? 10.631 -40.002 -6.278 1.00 74.56 216 LEU A N 1
ATOM 1733 C CA . LEU A 1 216 ? 11.894 -39.285 -6.063 1.00 74.56 216 LEU A CA 1
ATOM 1734 C C . LEU A 1 216 ? 12.764 -39.947 -4.986 1.00 74.56 216 LEU A C 1
ATOM 1736 O O . LEU A 1 216 ? 13.988 -39.913 -5.082 1.00 74.56 216 LEU A O 1
ATOM 1740 N N . THR A 1 217 ? 12.139 -40.576 -3.990 1.00 72.12 217 THR A N 1
ATOM 1741 C CA . THR A 1 217 ? 12.843 -41.208 -2.862 1.00 72.12 217 THR A CA 1
ATOM 1742 C C . THR A 1 217 ? 13.268 -42.649 -3.174 1.00 72.12 217 THR A C 1
ATOM 1744 O O . THR A 1 217 ? 14.229 -43.144 -2.584 1.00 72.12 217 THR A O 1
ATOM 1747 N N . ARG A 1 218 ? 12.634 -43.315 -4.156 1.00 61.25 218 ARG A N 1
ATOM 1748 C CA . ARG A 1 218 ? 12.912 -44.722 -4.516 1.00 61.25 218 ARG A CA 1
ATOM 1749 C C . ARG A 1 218 ? 14.324 -44.996 -5.047 1.00 61.25 218 ARG A C 1
ATOM 1751 O O . ARG A 1 218 ? 14.738 -46.148 -5.043 1.00 61.25 218 ARG A O 1
ATOM 1758 N N . ASN A 1 219 ? 15.064 -43.971 -5.471 1.00 52.66 219 ASN A N 1
ATOM 1759 C CA . ASN A 1 219 ? 16.455 -44.107 -5.924 1.00 52.66 219 ASN A CA 1
ATOM 1760 C C . ASN A 1 219 ? 17.490 -43.984 -4.789 1.00 52.66 219 ASN A C 1
ATOM 1762 O O . ASN A 1 219 ? 18.685 -44.003 -5.064 1.00 52.66 219 ASN A O 1
ATOM 1766 N N . SER A 1 220 ? 17.057 -43.862 -3.529 1.00 50.00 220 SER A N 1
ATOM 1767 C CA . SER A 1 220 ? 17.962 -43.785 -2.367 1.00 50.00 220 SER A CA 1
ATOM 1768 C C . SER A 1 220 ? 18.253 -45.148 -1.720 1.00 50.00 220 SER A C 1
ATOM 1770 O O . SER A 1 220 ? 19.056 -45.208 -0.797 1.00 50.00 220 SER A O 1
ATOM 1772 N N . GLU A 1 221 ? 17.603 -46.229 -2.172 1.00 47.03 221 GLU A N 1
ATOM 1773 C CA . GLU A 1 221 ? 17.686 -47.566 -1.551 1.00 47.03 221 GLU A CA 1
ATOM 1774 C C . GLU A 1 221 ? 18.189 -48.674 -2.504 1.00 47.03 221 GLU A C 1
ATOM 1776 O O . GLU A 1 221 ? 17.864 -49.847 -2.329 1.00 47.03 221 GLU A O 1
ATOM 1781 N N . GLY A 1 222 ? 19.004 -48.343 -3.510 1.00 46.25 222 GLY A N 1
ATOM 1782 C CA . GLY A 1 222 ? 19.604 -49.343 -4.400 1.00 46.25 222 GLY A CA 1
ATOM 1783 C C . GLY A 1 222 ? 21.030 -48.992 -4.812 1.00 46.25 222 GLY A C 1
ATOM 1784 O O . GLY A 1 222 ? 21.234 -47.930 -5.385 1.00 46.25 222 GLY A O 1
ATOM 1785 N N . GLU A 1 223 ? 21.946 -49.939 -4.570 1.00 37.78 223 GLU A N 1
ATOM 1786 C CA . GLU A 1 223 ? 23.415 -49.925 -4.759 1.00 37.78 223 GLU A CA 1
ATOM 1787 C C . GLU A 1 223 ? 24.170 -49.272 -3.575 1.00 37.78 223 GLU A C 1
ATOM 1789 O O . GLU A 1 223 ? 24.110 -48.066 -3.366 1.00 37.78 223 GLU A O 1
ATOM 1794 N N . GLY A 1 224 ? 24.825 -50.008 -2.665 1.00 37.91 224 GLY A N 1
ATOM 1795 C CA . GLY A 1 224 ? 25.504 -51.301 -2.824 1.00 37.91 224 GLY A CA 1
ATOM 1796 C C . GLY A 1 224 ? 26.932 -51.071 -3.284 1.00 37.91 224 GLY A C 1
ATOM 1797 O O . GLY A 1 224 ? 27.093 -50.803 -4.490 1.00 37.91 224 GLY A O 1
#

Foldseek 3Di:
DDDDDLDDPVVVVVCVVVVPPDDDDDDDPPPDPLSSPLVSLLVVLLDPPDFLQRNLVSLVCCCPVVVDDLCRSCVSNVHDSVSNVQSVLLVLAPPVLSVCRRVVLDDSLLSSLLSVVSVDNPLSVVLVVVCNVVVDDSVVSNVVSVVPPPDDDPDDDDDDDDDDDADDPPVVQVVVQVVCCVVLVFRWDWADDHPDIDIDTDADDPVSVVSNVCVVCVVVPDDD

Radius of gyration: 26.47 Å; chains: 1; bounding box: 66×67×56 Å

Secondary structure (DSSP, 8-state):
------S-HHHHHHHHHTT-S----------SHHHHHHHHHHHHHTSTT--HHHHHHHHHHHHHHH---HHHHHHHHTS-HHHHHHHHHGGGS-HHHHHHHHTTSS-HHHHHHHGGGTT-HHHHHHHHHHHHHHT--HHHHHHHHHHTT--PPP----------SSPPPHHHHHHHHHHHHHHHTS-EEEEEETTEEEEEE--SSHHHHHHHHHHHHGGGS---